Protein AF-A0ABD5KTY5-F1 (afdb_monomer_lite)

Structure (mmCIF, N/CA/C/O backbone):
data_AF-A0ABD5KTY5-F1
#
_entry.id   AF-A0ABD5KTY5-F1
#
loop_
_atom_site.group_PDB
_atom_site.id
_atom_site.type_symbol
_atom_site.label_atom_id
_atom_site.label_alt_id
_atom_site.label_comp_id
_atom_site.label_asym_id
_atom_site.label_entity_id
_atom_site.label_seq_id
_atom_site.pdbx_PDB_ins_code
_atom_site.Cartn_x
_atom_site.Cartn_y
_atom_site.Cartn_z
_atom_site.occupancy
_atom_site.B_iso_or_equiv
_atom_site.auth_seq_id
_atom_site.auth_comp_id
_atom_site.auth_asym_id
_atom_site.auth_atom_id
_atom_site.pdbx_PDB_model_num
ATOM 1 N N . MET A 1 1 ? 27.397 -7.723 72.846 1.00 45.59 1 MET A N 1
ATOM 2 C CA . MET A 1 1 ? 26.493 -7.439 71.708 1.00 45.59 1 MET A CA 1
ATOM 3 C C . MET A 1 1 ? 27.066 -8.101 70.464 1.00 45.59 1 MET A C 1
ATOM 5 O O . MET A 1 1 ? 28.260 -7.981 70.230 1.00 45.59 1 MET A O 1
ATOM 9 N N . SER A 1 2 ? 26.266 -8.888 69.742 1.00 45.22 2 SER A N 1
ATOM 10 C CA . SER A 1 2 ? 26.742 -9.710 68.620 1.00 45.22 2 SER A CA 1
ATOM 11 C C . SER A 1 2 ? 26.852 -8.874 67.342 1.00 45.22 2 SER A C 1
ATOM 13 O O . SER A 1 2 ? 25.844 -8.442 66.796 1.00 45.22 2 SER A O 1
ATOM 15 N N . MET A 1 3 ? 28.077 -8.684 66.845 1.00 53.75 3 MET A N 1
ATOM 16 C CA . MET A 1 3 ? 28.415 -7.989 65.587 1.00 53.75 3 MET A CA 1
ATOM 17 C C . MET A 1 3 ? 28.086 -8.808 64.319 1.00 53.75 3 MET A C 1
ATOM 19 O O . MET A 1 3 ? 28.574 -8.505 63.236 1.00 53.75 3 MET A O 1
ATOM 23 N N . LYS A 1 4 ? 27.268 -9.866 64.419 1.00 57.12 4 LYS A N 1
ATOM 24 C CA . LYS A 1 4 ? 26.960 -10.763 63.287 1.00 57.12 4 LYS A CA 1
ATOM 25 C C . LYS A 1 4 ? 25.890 -10.229 62.320 1.00 57.12 4 LYS A C 1
ATOM 27 O O . LYS A 1 4 ? 25.587 -10.903 61.344 1.00 57.12 4 LYS A O 1
ATOM 32 N N . GLY A 1 5 ? 25.332 -9.041 62.568 1.00 56.31 5 GLY A N 1
ATOM 33 C CA . GLY A 1 5 ? 24.273 -8.446 61.739 1.00 56.31 5 GLY A CA 1
ATOM 34 C C . GLY A 1 5 ? 24.726 -7.404 60.709 1.00 56.31 5 GLY A C 1
ATOM 35 O O . GLY A 1 5 ? 23.919 -7.015 59.875 1.00 56.31 5 GLY A O 1
ATOM 36 N N . PHE A 1 6 ? 25.980 -6.938 60.745 1.00 55.19 6 PHE A N 1
ATOM 37 C CA . PHE A 1 6 ? 26.383 -5.750 59.971 1.00 55.19 6 PHE A CA 1
ATOM 38 C C . PHE A 1 6 ? 26.874 -6.023 58.547 1.00 55.19 6 PHE A C 1
ATOM 40 O O . PHE A 1 6 ? 26.927 -5.102 57.740 1.00 55.19 6 PHE A O 1
ATOM 47 N N . PHE A 1 7 ? 27.193 -7.270 58.204 1.00 57.78 7 PHE A N 1
ATOM 48 C CA . PHE A 1 7 ? 27.667 -7.613 56.865 1.00 57.78 7 PHE A CA 1
ATOM 49 C C . PHE A 1 7 ? 26.984 -8.887 56.385 1.00 57.78 7 PHE A C 1
ATOM 51 O O . PHE A 1 7 ? 27.480 -9.991 56.598 1.00 57.78 7 PHE A O 1
ATOM 58 N N . ASN A 1 8 ? 25.832 -8.727 55.730 1.00 61.41 8 ASN A N 1
ATOM 59 C CA . ASN A 1 8 ? 25.189 -9.796 54.973 1.00 61.41 8 ASN A CA 1
ATOM 60 C C . ASN A 1 8 ? 25.437 -9.577 53.466 1.00 61.41 8 ASN A C 1
ATOM 62 O O . ASN A 1 8 ? 24.556 -9.081 52.760 1.00 61.41 8 ASN A O 1
ATOM 66 N N . PRO A 1 9 ? 26.628 -9.932 52.942 1.00 60.47 9 PRO A N 1
ATOM 67 C CA . PRO A 1 9 ? 27.032 -9.629 51.564 1.00 60.47 9 PRO A CA 1
ATOM 68 C C . PRO A 1 9 ? 26.117 -10.259 50.506 1.00 60.47 9 PRO A C 1
ATOM 70 O O . PRO A 1 9 ? 26.115 -9.820 49.357 1.00 60.47 9 PRO A O 1
ATOM 73 N N . LYS A 1 10 ? 25.320 -11.270 50.884 1.00 61.59 10 LYS A N 1
ATOM 74 C CA . LYS A 1 10 ? 24.341 -11.927 50.011 1.00 61.59 10 LYS A CA 1
ATOM 75 C C . LYS A 1 10 ? 23.118 -11.050 49.728 1.00 61.59 10 LYS A C 1
ATOM 77 O O . LYS A 1 10 ? 22.659 -11.037 48.594 1.00 61.59 10 LYS A O 1
ATOM 82 N N . GLN A 1 11 ? 22.629 -10.291 50.712 1.00 63.06 11 GLN A N 1
ATOM 83 C CA . GLN A 1 11 ? 21.506 -9.364 50.507 1.00 63.06 11 GLN A CA 1
ATOM 84 C C . GLN A 1 11 ? 21.932 -8.145 49.685 1.00 63.06 11 GLN A C 1
ATOM 86 O O . GLN A 1 11 ? 21.219 -7.749 48.769 1.00 63.06 11 GLN A O 1
ATOM 91 N N . THR A 1 12 ? 23.126 -7.604 49.941 1.00 65.44 12 THR A N 1
ATOM 92 C CA . THR A 1 12 ? 23.673 -6.486 49.159 1.00 65.44 12 THR A CA 1
ATOM 93 C C . THR A 1 12 ? 23.935 -6.891 47.706 1.00 65.44 12 THR A C 1
ATOM 95 O O . THR A 1 12 ? 23.590 -6.146 46.799 1.00 65.44 12 THR A O 1
ATOM 98 N N . ASN A 1 13 ? 24.464 -8.099 47.459 1.00 69.62 13 ASN A N 1
ATOM 99 C CA . ASN A 1 13 ? 24.640 -8.611 46.094 1.00 69.62 13 ASN A CA 1
ATOM 100 C C . ASN A 1 13 ? 23.312 -8.852 45.370 1.00 69.62 13 ASN A C 1
ATOM 102 O O . ASN A 1 13 ? 23.215 -8.558 44.184 1.00 69.62 13 ASN A O 1
ATOM 106 N N . GLN A 1 14 ? 22.291 -9.369 46.057 1.00 73.38 14 GLN A N 1
ATOM 107 C CA . GLN A 1 14 ? 20.965 -9.544 45.457 1.00 73.38 14 GLN A CA 1
ATOM 108 C C . GLN A 1 14 ? 20.333 -8.198 45.097 1.00 73.38 14 GLN A C 1
ATOM 110 O O . GLN A 1 14 ? 19.810 -8.057 43.998 1.00 73.38 14 GLN A O 1
ATOM 115 N N . HIS A 1 15 ? 20.440 -7.197 45.974 1.00 76.88 15 HIS A N 1
ATOM 116 C CA . HIS A 1 15 ? 19.935 -5.854 45.699 1.00 76.88 15 HIS A CA 1
ATOM 117 C C . HIS A 1 15 ? 20.629 -5.216 44.488 1.00 76.88 15 HIS A C 1
ATOM 119 O O . HIS A 1 15 ? 19.947 -4.748 43.581 1.00 76.88 15 HIS A O 1
ATOM 125 N N . LEU A 1 16 ? 21.962 -5.305 44.418 1.00 79.25 16 LEU A N 1
ATOM 126 C CA . LEU A 1 16 ? 22.744 -4.821 43.277 1.00 79.25 16 LEU A CA 1
ATOM 127 C C . LEU A 1 16 ? 22.382 -5.540 41.971 1.00 79.25 16 LEU A C 1
ATOM 129 O O . LEU A 1 16 ? 22.362 -4.917 40.916 1.00 79.25 16 LEU A O 1
ATOM 133 N N . GLN A 1 17 ? 22.085 -6.843 42.013 1.00 78.12 17 GLN A N 1
ATOM 134 C CA . GLN A 1 17 ? 21.665 -7.584 40.820 1.00 78.12 17 GLN A CA 1
ATOM 135 C C . GLN A 1 17 ? 20.272 -7.178 40.334 1.00 78.12 17 GLN A C 1
ATOM 137 O O . GLN A 1 17 ? 20.069 -7.069 39.125 1.00 78.12 17 GLN A O 1
ATOM 142 N N . THR A 1 18 ? 19.333 -6.927 41.248 1.00 84.62 18 THR A N 1
ATOM 143 C CA . THR A 1 18 ? 18.006 -6.401 40.900 1.00 84.62 18 THR A CA 1
ATOM 144 C C . THR A 1 18 ? 18.118 -5.000 40.305 1.00 84.62 18 THR A C 1
ATOM 146 O O . THR A 1 18 ? 17.570 -4.744 39.239 1.00 84.62 18 THR A O 1
ATOM 149 N N . GLU A 1 19 ? 18.914 -4.125 40.920 1.00 85.31 19 GLU A N 1
ATOM 150 C CA . GLU A 1 19 ? 19.138 -2.759 40.438 1.00 85.31 19 GLU A CA 1
ATOM 151 C C . GLU A 1 19 ? 19.817 -2.746 39.055 1.00 85.31 19 GLU A C 1
ATOM 153 O O . GLU A 1 19 ? 19.424 -2.006 38.155 1.00 85.31 19 GLU A O 1
ATOM 158 N N . LEU A 1 20 ? 20.779 -3.647 38.823 1.00 85.56 20 LEU A N 1
ATOM 159 C CA . LEU A 1 20 ? 21.412 -3.837 37.516 1.00 85.56 20 LEU A CA 1
ATOM 160 C C . LEU A 1 20 ? 20.415 -4.333 36.454 1.00 85.56 20 LEU A C 1
ATOM 162 O O . LEU A 1 20 ? 20.483 -3.924 35.290 1.00 85.56 20 LEU A O 1
ATOM 166 N N . ALA A 1 21 ? 19.495 -5.225 36.833 1.00 88.00 21 ALA A N 1
ATOM 167 C CA . ALA A 1 21 ? 18.440 -5.703 35.945 1.00 88.00 21 ALA A CA 1
ATOM 168 C C . ALA A 1 21 ? 17.459 -4.575 35.584 1.00 88.00 21 ALA A C 1
ATOM 170 O O . ALA A 1 21 ? 17.110 -4.430 34.407 1.00 88.00 21 ALA A O 1
ATOM 171 N N . ASP A 1 22 ? 17.104 -3.733 36.554 1.00 89.56 22 ASP A N 1
ATOM 172 C CA . ASP A 1 22 ? 16.253 -2.560 36.358 1.00 89.56 22 ASP A CA 1
ATOM 173 C C . ASP A 1 22 ? 16.928 -1.522 35.454 1.00 89.56 22 ASP A C 1
ATOM 175 O O . ASP A 1 22 ? 16.313 -1.055 34.491 1.00 89.56 22 ASP A O 1
ATOM 179 N N . PHE A 1 23 ? 18.218 -1.230 35.656 1.00 91.50 23 PHE A N 1
ATOM 180 C CA . PHE A 1 23 ? 18.978 -0.357 34.756 1.00 91.50 23 PHE A CA 1
ATOM 181 C C . PHE A 1 23 ? 19.054 -0.918 33.337 1.00 91.50 23 PHE A C 1
ATOM 183 O O . PHE A 1 23 ? 18.858 -0.191 32.362 1.00 91.50 23 PHE A O 1
ATOM 190 N N . LYS A 1 24 ? 19.265 -2.228 33.187 1.00 89.69 24 LYS A N 1
ATOM 191 C CA . LYS A 1 24 ? 19.268 -2.879 31.871 1.00 89.69 24 LYS A CA 1
ATOM 192 C C . LYS A 1 24 ? 17.903 -2.777 31.187 1.00 89.69 24 LYS A C 1
ATOM 194 O O . LYS A 1 24 ? 17.842 -2.608 29.967 1.00 89.69 24 LYS A O 1
ATOM 199 N N . HIS A 1 25 ? 16.813 -2.867 31.945 1.00 92.44 25 HIS A N 1
ATOM 200 C CA . HIS A 1 25 ? 15.461 -2.676 31.429 1.00 92.44 25 HIS A CA 1
ATOM 201 C C . HIS A 1 25 ? 15.210 -1.216 31.018 1.00 92.44 25 HIS A C 1
ATOM 203 O O . HIS A 1 25 ? 14.669 -0.961 29.941 1.00 92.44 25 HIS A O 1
ATOM 209 N N . GLN A 1 26 ? 15.664 -0.253 31.823 1.00 93.38 26 GLN A N 1
ATOM 210 C CA . GLN A 1 26 ? 15.579 1.172 31.495 1.00 93.38 26 GLN A CA 1
ATOM 211 C C . GLN A 1 26 ? 16.373 1.520 30.231 1.00 93.38 26 GLN A C 1
ATOM 213 O O . GLN A 1 26 ? 15.838 2.199 29.360 1.00 93.38 26 GLN A O 1
ATOM 218 N N . ILE A 1 27 ? 17.588 0.991 30.064 1.00 92.12 27 ILE A N 1
ATOM 219 C CA . ILE A 1 27 ? 18.400 1.189 28.851 1.00 92.12 27 ILE A CA 1
ATOM 220 C C . ILE A 1 27 ? 17.683 0.635 27.617 1.00 92.12 27 ILE A C 1
ATOM 222 O O . ILE A 1 27 ? 17.610 1.305 26.591 1.00 92.12 27 ILE A O 1
ATOM 226 N N . LYS A 1 28 ? 17.083 -0.559 27.708 1.00 92.56 28 LYS A N 1
ATOM 227 C CA . LYS A 1 28 ? 16.279 -1.108 26.603 1.00 92.56 28 LYS A CA 1
ATOM 228 C C . LYS A 1 28 ? 15.104 -0.196 26.252 1.00 92.56 28 LYS A C 1
ATOM 230 O O . LYS A 1 28 ? 14.867 0.045 25.073 1.00 92.56 28 LYS A O 1
ATOM 235 N N . ARG A 1 29 ? 14.403 0.336 27.257 1.00 93.88 29 ARG A N 1
ATOM 236 C CA . ARG A 1 29 ? 13.296 1.279 27.057 1.00 93.88 29 ARG A CA 1
ATOM 237 C C . ARG A 1 29 ? 13.771 2.572 26.389 1.00 93.88 29 ARG A C 1
ATOM 239 O O . ARG A 1 29 ? 13.131 3.029 25.446 1.00 93.88 29 ARG A O 1
ATOM 246 N N . ILE A 1 30 ? 14.898 3.128 26.828 1.00 94.38 30 ILE A N 1
ATOM 247 C CA . ILE A 1 30 ? 15.511 4.317 26.220 1.00 94.38 30 ILE A CA 1
ATOM 248 C C . ILE A 1 30 ? 15.859 4.041 24.755 1.00 94.38 30 ILE A C 1
ATOM 250 O O . ILE A 1 30 ? 15.434 4.798 23.891 1.00 94.38 30 ILE A O 1
ATOM 254 N N . ASN A 1 31 ? 16.496 2.909 24.456 1.00 92.44 31 ASN A N 1
ATOM 255 C CA . ASN A 1 31 ? 16.835 2.537 23.082 1.00 92.44 31 ASN A CA 1
ATOM 256 C C . ASN A 1 31 ? 15.584 2.366 22.208 1.00 92.44 31 ASN A C 1
ATOM 258 O O . ASN A 1 31 ? 15.569 2.786 21.054 1.00 92.44 31 ASN A O 1
ATOM 262 N N . THR A 1 32 ? 14.501 1.785 22.740 1.00 92.88 32 THR A N 1
ATOM 263 C CA . THR A 1 32 ? 13.238 1.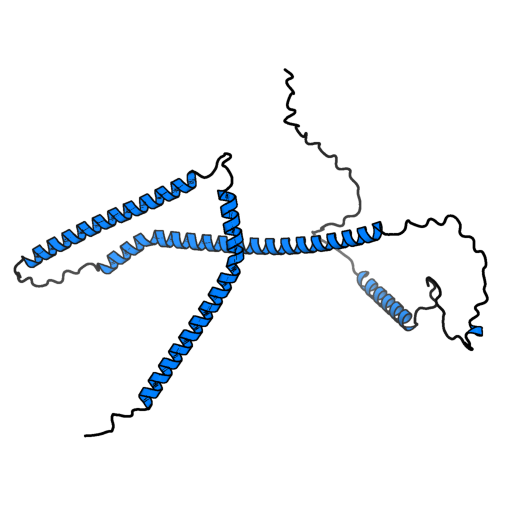708 21.988 1.00 92.88 32 THR A CA 1
ATOM 264 C C . THR A 1 32 ? 12.652 3.092 21.724 1.00 92.88 32 THR A C 1
ATOM 266 O O . THR A 1 32 ? 12.231 3.365 20.603 1.00 92.88 32 THR A O 1
ATOM 269 N N . LEU A 1 33 ? 12.670 3.990 22.714 1.00 94.19 33 LEU A N 1
ATOM 270 C CA . LEU A 1 33 ? 12.198 5.365 22.548 1.00 94.19 33 LEU A CA 1
ATOM 271 C C . LEU A 1 33 ? 13.044 6.132 21.529 1.00 94.19 33 LEU A C 1
ATOM 273 O O . LEU A 1 33 ? 12.485 6.849 20.708 1.00 94.19 33 LEU A O 1
ATOM 277 N N . GLU A 1 34 ? 14.358 5.932 21.522 1.00 92.94 34 GLU A N 1
ATOM 278 C CA . GLU A 1 34 ? 15.267 6.518 20.538 1.00 92.94 34 GLU A CA 1
ATOM 279 C C . GLU A 1 34 ? 14.948 6.033 19.117 1.00 92.94 34 GLU A C 1
ATOM 281 O O . GLU A 1 34 ? 14.859 6.837 18.190 1.00 92.94 34 GLU A O 1
ATOM 286 N N . VAL A 1 35 ? 14.677 4.735 18.936 1.00 95.25 35 VAL A N 1
ATOM 287 C CA . VAL A 1 35 ? 14.232 4.186 17.644 1.00 95.25 35 VAL A CA 1
ATOM 288 C C . VAL A 1 35 ? 12.898 4.801 17.211 1.00 95.25 35 VAL A C 1
ATOM 290 O O . VAL A 1 35 ? 12.753 5.191 16.050 1.00 95.25 35 VAL A O 1
ATOM 293 N N . HIS A 1 36 ? 11.932 4.927 18.126 1.00 91.25 36 HIS A N 1
ATOM 294 C CA . HIS A 1 36 ? 10.651 5.576 17.838 1.00 91.25 36 HIS A CA 1
ATOM 295 C C . HIS A 1 36 ? 10.824 7.058 17.483 1.00 91.25 36 HIS A C 1
ATOM 297 O O . HIS A 1 36 ? 10.210 7.519 16.523 1.00 91.25 36 HIS A O 1
ATOM 303 N N . MET A 1 37 ? 11.693 7.782 18.189 1.00 91.94 37 MET A N 1
ATOM 304 C CA . MET A 1 37 ? 11.987 9.190 17.929 1.00 91.94 37 MET A CA 1
ATOM 305 C C . MET A 1 37 ? 12.679 9.372 16.577 1.00 91.94 37 MET A C 1
ATOM 307 O O . MET A 1 37 ? 12.264 10.209 15.785 1.00 91.94 37 MET A O 1
ATOM 311 N N . ASN A 1 38 ? 13.651 8.524 16.242 1.00 90.38 38 ASN A N 1
ATOM 312 C CA . ASN A 1 38 ? 14.298 8.530 14.931 1.00 90.38 38 ASN A CA 1
ATOM 313 C C . ASN A 1 38 ? 13.320 8.182 13.800 1.00 90.38 38 ASN A C 1
ATOM 315 O O . ASN A 1 38 ? 13.406 8.743 12.708 1.00 90.38 38 ASN A O 1
ATOM 319 N N . ARG A 1 39 ? 12.363 7.276 14.042 1.00 87.56 39 ARG A N 1
ATOM 320 C CA . ARG A 1 39 ? 11.280 6.993 13.090 1.00 87.56 39 ARG A CA 1
ATOM 321 C C . ARG A 1 39 ? 10.346 8.194 12.939 1.00 87.56 39 ARG A C 1
ATOM 323 O O . ARG A 1 39 ? 9.956 8.490 11.819 1.00 87.56 39 ARG A O 1
ATOM 330 N N . PHE A 1 40 ? 10.036 8.896 14.025 1.00 88.06 40 PHE A N 1
ATOM 331 C CA . PHE A 1 40 ? 9.213 10.105 14.009 1.00 88.06 40 PHE A CA 1
ATOM 332 C C . PHE A 1 40 ? 9.898 11.266 13.272 1.00 88.06 40 PHE A C 1
ATOM 334 O O . PHE A 1 40 ? 9.284 11.891 12.415 1.00 88.06 40 PHE A O 1
ATOM 341 N N . LEU A 1 41 ? 11.194 11.486 13.501 1.00 83.88 41 LEU A N 1
ATOM 342 C CA . LEU A 1 41 ? 11.989 12.485 12.777 1.00 83.88 41 LEU A CA 1
ATOM 343 C C . LEU A 1 41 ? 12.063 12.190 11.271 1.00 83.88 41 LEU A C 1
ATOM 345 O O . LEU A 1 41 ? 12.050 13.104 10.458 1.00 83.88 41 LEU A O 1
ATOM 349 N N . LYS A 1 42 ? 12.061 10.915 10.861 1.00 85.25 42 LYS A N 1
ATOM 350 C CA . LYS A 1 42 ? 11.953 10.542 9.437 1.00 85.25 42 LYS A CA 1
ATOM 351 C C . LYS A 1 42 ? 10.575 10.830 8.829 1.00 85.25 42 LYS A C 1
ATOM 353 O O . LYS A 1 42 ? 10.480 10.951 7.611 1.00 85.25 42 LYS A O 1
ATOM 358 N N . LEU A 1 43 ? 9.527 10.929 9.649 1.00 83.06 43 LEU A N 1
ATOM 359 C CA . LEU A 1 43 ? 8.178 11.310 9.217 1.00 83.06 43 LEU A CA 1
ATOM 360 C C . LEU A 1 43 ? 7.994 12.836 9.165 1.00 83.06 43 LEU A C 1
ATOM 362 O O . LEU A 1 43 ? 7.107 13.312 8.460 1.00 83.06 43 LEU A O 1
ATOM 366 N N . GLU A 1 44 ? 8.844 13.614 9.841 1.00 77.38 44 GLU A N 1
ATOM 367 C CA . GLU A 1 44 ? 8.777 15.082 9.872 1.00 77.38 44 GLU A CA 1
ATOM 368 C C . GLU A 1 44 ? 8.777 15.730 8.468 1.00 77.38 44 GLU A C 1
ATOM 370 O O . GLU A 1 44 ? 7.913 16.575 8.220 1.00 77.38 44 GLU A O 1
ATOM 375 N N . PRO A 1 45 ? 9.609 15.312 7.488 1.00 78.69 45 PRO A N 1
ATOM 376 C CA . PRO A 1 45 ? 9.559 15.865 6.130 1.00 78.69 45 PRO A CA 1
ATOM 377 C C . PRO A 1 45 ? 8.237 15.576 5.404 1.00 78.69 45 PRO A C 1
ATOM 379 O O . PRO A 1 45 ? 7.764 16.399 4.619 1.00 78.69 45 PRO A O 1
ATOM 382 N N . GLN A 1 46 ? 7.620 14.420 5.679 1.00 76.12 46 GLN A N 1
ATOM 383 C CA . GLN A 1 46 ? 6.329 14.022 5.104 1.00 76.12 46 GLN A CA 1
ATOM 384 C C . GLN A 1 46 ? 5.164 14.781 5.753 1.00 76.12 46 GLN A C 1
ATOM 386 O O . GLN A 1 46 ? 4.182 15.111 5.094 1.00 76.12 46 GLN A O 1
ATOM 391 N N . MET A 1 47 ? 5.281 15.112 7.040 1.00 74.81 47 MET A N 1
ATOM 392 C CA . MET A 1 47 ? 4.327 15.988 7.718 1.00 74.81 47 MET A CA 1
ATOM 393 C C . MET A 1 47 ? 4.491 17.447 7.285 1.00 74.81 47 MET A C 1
ATOM 395 O O . MET A 1 47 ? 3.496 18.150 7.138 1.00 74.81 47 MET A O 1
ATOM 399 N N . GLY A 1 48 ? 5.718 17.902 7.020 1.00 73.88 48 GLY A N 1
ATOM 400 C CA . GLY A 1 48 ? 5.999 19.247 6.518 1.00 73.88 48 GLY A CA 1
ATOM 401 C C . GLY A 1 48 ? 5.331 19.524 5.169 1.00 73.88 48 GLY A C 1
ATOM 402 O O . GLY A 1 48 ? 4.699 20.568 5.000 1.00 73.88 48 GLY A O 1
ATOM 403 N N . SER A 1 49 ? 5.382 18.572 4.231 1.00 72.75 49 SER A N 1
ATOM 404 C CA . SER A 1 49 ? 4.671 18.692 2.950 1.00 72.75 49 SER A CA 1
ATOM 405 C C . SER A 1 49 ? 3.149 18.696 3.128 1.00 72.75 49 SER A C 1
ATOM 407 O O . SER A 1 49 ? 2.465 19.468 2.456 1.00 72.75 49 SER A O 1
ATOM 409 N N . LEU A 1 50 ? 2.618 17.929 4.085 1.00 72.38 50 LEU A N 1
ATOM 410 C CA . LEU A 1 50 ? 1.191 17.914 4.415 1.00 72.38 50 LEU A CA 1
ATOM 411 C C . LEU A 1 50 ? 0.725 19.218 5.085 1.00 72.38 50 LEU A C 1
ATOM 413 O O . LEU A 1 50 ? -0.352 19.719 4.773 1.00 72.38 50 LEU A O 1
ATOM 417 N N . ILE A 1 51 ? 1.546 19.815 5.953 1.00 75.12 51 ILE A N 1
ATOM 418 C CA . ILE A 1 51 ? 1.285 21.125 6.569 1.00 75.12 51 ILE A CA 1
ATOM 419 C C . ILE A 1 51 ? 1.320 22.229 5.507 1.00 75.12 51 ILE A C 1
ATOM 421 O O . ILE A 1 51 ? 0.459 23.108 5.506 1.00 75.12 51 ILE A O 1
ATOM 425 N N . MET A 1 52 ? 2.265 22.172 4.565 1.00 74.00 52 MET A N 1
ATOM 426 C CA . MET A 1 52 ? 2.328 23.111 3.441 1.00 74.00 52 MET A CA 1
ATOM 427 C C . MET A 1 52 ? 1.141 22.935 2.487 1.00 74.00 52 MET A C 1
ATOM 429 O O . MET A 1 52 ? 0.587 23.927 2.017 1.00 74.00 52 MET A O 1
ATOM 433 N N . PHE A 1 53 ? 0.692 21.700 2.255 1.00 73.81 53 PHE A N 1
ATOM 434 C CA . PHE A 1 53 ? -0.510 21.405 1.476 1.00 73.81 53 PHE A CA 1
ATOM 435 C C . PHE A 1 53 ? -1.781 21.910 2.174 1.00 73.81 53 PHE A C 1
ATOM 437 O O . PHE A 1 53 ? -2.596 22.581 1.546 1.00 73.81 53 PHE A O 1
ATOM 444 N N . LYS A 1 54 ? -1.904 21.707 3.493 1.00 77.50 54 LYS A N 1
ATOM 445 C CA . LYS A 1 54 ? -2.978 22.276 4.323 1.00 77.50 54 LYS A CA 1
ATOM 446 C C . LYS A 1 54 ? -2.985 23.802 4.261 1.00 77.50 54 LYS A C 1
ATOM 448 O O . LYS A 1 54 ? -4.032 24.396 4.049 1.00 77.50 54 LYS A O 1
ATOM 453 N N . LYS A 1 55 ? -1.818 24.438 4.378 1.00 77.31 55 LYS A N 1
ATOM 454 C CA . LYS A 1 55 ? -1.685 25.897 4.284 1.00 77.31 55 LYS A CA 1
ATOM 455 C C . LYS A 1 55 ? -2.043 26.415 2.888 1.00 77.31 55 LYS A C 1
ATOM 457 O O . LYS A 1 55 ? -2.615 27.491 2.773 1.00 77.31 55 LYS A O 1
ATOM 462 N N . LYS A 1 56 ? -1.746 25.649 1.833 1.00 73.25 56 LYS A N 1
ATOM 463 C CA . LYS A 1 56 ? -2.114 25.971 0.446 1.00 73.25 56 LYS A CA 1
ATOM 464 C C . LYS A 1 56 ? -3.616 25.797 0.182 1.00 73.25 56 LYS A C 1
ATOM 466 O O . LYS A 1 56 ? -4.173 26.578 -0.578 1.00 73.25 56 LYS A O 1
ATOM 471 N N . LEU A 1 57 ? -4.262 24.835 0.843 1.00 65.94 57 LEU A N 1
ATOM 472 C CA . LEU A 1 57 ? -5.720 24.669 0.851 1.00 65.94 57 LEU A CA 1
ATOM 473 C C . LEU A 1 57 ? -6.427 25.767 1.660 1.00 65.94 57 LEU A C 1
ATOM 475 O O . LEU A 1 57 ? -7.465 26.256 1.238 1.00 65.94 57 LEU A O 1
ATOM 479 N N . GLU A 1 58 ? -5.858 26.191 2.792 1.00 67.50 58 GLU A N 1
ATOM 480 C CA . GLU A 1 58 ? -6.401 27.284 3.615 1.00 67.50 58 GLU A CA 1
ATOM 481 C C . GLU A 1 58 ? -6.178 28.675 2.992 1.00 67.50 58 GLU A C 1
ATOM 483 O O . GLU A 1 58 ? -6.931 29.599 3.285 1.00 67.50 58 GLU A O 1
ATOM 488 N N . ALA A 1 59 ? -5.168 28.838 2.129 1.00 70.38 59 ALA A N 1
ATOM 489 C CA . ALA A 1 59 ? -4.855 30.100 1.452 1.00 70.38 59 ALA A CA 1
ATOM 490 C C . ALA A 1 59 ? -5.557 30.286 0.093 1.00 70.38 59 ALA A C 1
ATOM 492 O O . ALA A 1 59 ? -5.347 31.320 -0.545 1.00 70.38 59 ALA A O 1
ATOM 493 N N . GLN A 1 60 ? -6.366 29.327 -0.375 1.00 52.16 60 GLN A N 1
ATOM 494 C CA . GLN A 1 60 ? -7.180 29.554 -1.569 1.00 52.16 60 GLN A CA 1
ATOM 495 C C . GLN A 1 60 ? -8.405 30.424 -1.235 1.00 52.16 60 GLN A C 1
ATOM 497 O O . GLN A 1 60 ? -9.174 30.076 -0.336 1.00 52.16 60 GLN A O 1
ATOM 502 N N . PRO A 1 61 ? -8.612 31.550 -1.947 1.00 48.50 61 PRO A N 1
ATOM 503 C CA . PRO A 1 61 ? -9.825 32.336 -1.817 1.00 48.50 61 PRO A CA 1
ATOM 504 C C . PRO A 1 61 ? -11.012 31.536 -2.360 1.00 48.50 61 PRO A C 1
ATOM 506 O O . PRO A 1 61 ? -10.958 30.949 -3.438 1.00 48.50 61 PRO A O 1
ATOM 509 N N . VAL A 1 62 ? -12.071 31.523 -1.558 1.00 52.97 62 VAL A N 1
ATOM 510 C CA . VAL A 1 62 ? -13.339 30.834 -1.783 1.00 52.97 62 VAL A CA 1
ATOM 511 C C . VAL A 1 62 ? -13.934 31.244 -3.133 1.00 52.97 62 VAL A C 1
ATOM 513 O O . VAL A 1 62 ? -14.463 32.343 -3.275 1.00 52.97 62 VAL A O 1
ATOM 516 N N . LEU A 1 63 ? -13.889 30.334 -4.101 1.00 42.44 63 LEU A N 1
ATOM 517 C CA . LEU A 1 63 ? -14.861 30.265 -5.182 1.00 42.44 63 LEU A CA 1
ATOM 518 C C . LEU A 1 63 ? -15.685 28.992 -4.942 1.00 42.44 63 LEU A C 1
ATOM 520 O O . LEU A 1 63 ? -15.148 27.889 -4.903 1.00 42.44 63 LEU A O 1
ATOM 524 N N . SER A 1 64 ? -16.971 29.219 -4.662 1.00 44.12 64 SER A N 1
ATOM 525 C CA . SER A 1 64 ? -18.142 28.321 -4.741 1.00 44.12 64 SER A CA 1
ATOM 526 C C . SER A 1 64 ? -17.922 27.037 -5.566 1.00 44.12 64 SER A C 1
ATOM 528 O O . SER A 1 64 ? -17.357 27.116 -6.647 1.00 44.12 64 SER A O 1
ATOM 530 N N . ASN A 1 65 ? -18.400 25.841 -5.210 1.00 40.00 65 ASN A N 1
ATOM 531 C CA . ASN A 1 65 ? -19.742 25.499 -4.736 1.00 40.00 65 ASN A CA 1
ATOM 532 C C . ASN A 1 65 ? -19.795 24.030 -4.247 1.00 40.00 65 ASN A C 1
ATOM 534 O O . ASN A 1 65 ? -19.042 23.185 -4.719 1.00 40.00 65 ASN A O 1
ATOM 538 N N . ASP A 1 66 ? -20.744 23.762 -3.347 1.00 44.91 66 ASP A N 1
ATOM 539 C CA . ASP A 1 66 ? -21.424 22.482 -3.085 1.00 44.91 66 ASP A CA 1
ATOM 540 C C . ASP A 1 66 ? -20.610 21.195 -2.847 1.00 44.91 66 ASP A C 1
ATOM 542 O O . ASP A 1 66 ? -20.451 20.331 -3.703 1.00 44.91 66 ASP A O 1
ATOM 546 N N . SER A 1 67 ? -20.204 20.994 -1.592 1.00 46.41 67 SER A N 1
ATOM 547 C CA . SER A 1 67 ? -20.454 19.751 -0.834 1.00 46.41 67 SER A CA 1
ATOM 548 C C . SER A 1 67 ? -19.791 19.851 0.546 1.00 46.41 67 SER A C 1
ATOM 550 O O . SER A 1 67 ? -18.644 20.268 0.650 1.00 46.41 67 SER A O 1
ATOM 552 N N . SER A 1 68 ? -20.506 19.448 1.609 1.00 49.66 68 SER A N 1
ATOM 553 C CA . SER A 1 68 ? -20.039 19.232 3.007 1.00 49.66 68 SER A CA 1
ATOM 554 C C . SER A 1 68 ? -20.545 20.153 4.140 1.00 49.66 68 SER A C 1
ATOM 556 O O . SER A 1 68 ? -19.928 20.217 5.204 1.00 49.66 68 SER A O 1
ATOM 558 N N . SER A 1 69 ? -21.737 20.753 4.035 1.00 50.34 69 SER A N 1
ATOM 559 C CA . SER A 1 69 ? -22.477 21.161 5.254 1.00 50.34 69 SER A CA 1
ATOM 560 C C . SER A 1 69 ? -22.952 19.937 6.061 1.00 50.34 69 SER A C 1
ATOM 562 O O . SER A 1 69 ? -22.818 19.888 7.282 1.00 50.34 69 SER A O 1
ATOM 564 N N . SER A 1 70 ? -23.373 18.875 5.367 1.00 55.81 70 SER A N 1
ATOM 565 C CA . SER A 1 70 ? -24.010 17.695 5.972 1.00 55.81 70 SER A CA 1
ATOM 566 C C . SER A 1 70 ? -23.119 16.903 6.954 1.00 55.81 70 SER A C 1
ATOM 568 O O . SER A 1 70 ? -23.612 16.376 7.950 1.00 55.81 70 SER A O 1
ATOM 570 N N . GLN A 1 71 ? -21.794 16.863 6.754 1.00 54.03 71 GLN A N 1
ATOM 571 C CA . GLN A 1 71 ? -20.882 16.136 7.657 1.00 54.03 71 GLN A CA 1
ATOM 572 C C . GLN A 1 71 ? -20.571 16.884 8.963 1.00 54.03 71 GLN A C 1
ATOM 574 O O . GLN A 1 71 ? -20.369 16.245 9.998 1.00 54.03 71 GLN A O 1
ATOM 579 N N . ARG A 1 72 ? -20.554 18.225 8.954 1.00 54.12 72 ARG A N 1
ATOM 580 C CA . ARG A 1 72 ? -20.316 19.012 10.179 1.00 54.12 72 ARG A CA 1
ATOM 581 C C . ARG A 1 72 ? -21.537 19.024 11.094 1.00 54.12 72 ARG A C 1
ATOM 583 O O . ARG A 1 72 ? -21.375 19.015 12.314 1.00 54.12 72 ARG A O 1
ATOM 590 N N . ASP A 1 73 ? -22.735 18.995 10.522 1.00 58.72 73 ASP A N 1
ATOM 591 C CA . ASP A 1 73 ? -23.981 18.997 11.292 1.00 58.72 73 ASP A CA 1
ATOM 592 C C . ASP A 1 73 ? -24.269 17.626 11.930 1.00 58.72 73 ASP A C 1
ATOM 594 O O . ASP A 1 73 ? -24.719 17.560 13.076 1.00 58.72 73 ASP A O 1
ATOM 598 N N . ALA A 1 74 ? -23.903 16.524 11.262 1.00 56.12 74 ALA A N 1
ATOM 599 C CA . ALA A 1 74 ? -24.004 15.174 11.825 1.00 56.12 74 ALA A CA 1
ATOM 600 C C . ALA A 1 74 ? -23.098 14.970 13.059 1.00 56.12 74 ALA A C 1
ATOM 602 O O . ALA A 1 74 ? -23.527 14.389 14.061 1.00 56.12 74 ALA A O 1
ATOM 603 N N . HIS A 1 75 ? -21.868 15.498 13.028 1.00 56.72 75 HIS A N 1
ATOM 604 C CA . HIS A 1 75 ? -20.944 15.419 14.166 1.00 56.72 75 HIS A CA 1
ATOM 605 C C . HIS A 1 75 ? -21.425 16.241 15.370 1.00 56.72 75 HIS A C 1
ATOM 607 O O . HIS A 1 75 ? -21.429 15.737 16.493 1.00 56.72 75 HIS A O 1
ATOM 613 N N . LYS A 1 76 ? -21.907 17.471 15.143 1.00 68.12 76 LYS A N 1
ATOM 614 C CA . LYS A 1 76 ? -22.433 18.330 16.218 1.00 68.12 76 LYS A CA 1
ATOM 615 C C . LYS A 1 76 ? -23.666 17.732 16.896 1.00 68.12 76 LYS A C 1
ATOM 617 O O . LYS A 1 76 ? -23.775 17.795 18.118 1.00 68.12 76 LYS A O 1
ATOM 622 N N . ASN A 1 77 ? -24.570 17.123 16.130 1.00 69.50 77 ASN A N 1
ATOM 623 C CA . ASN A 1 77 ? -25.768 16.492 16.687 1.00 69.50 77 ASN A CA 1
ATOM 624 C C . ASN A 1 77 ? -25.439 15.240 17.517 1.00 69.50 77 ASN A C 1
ATOM 626 O O . ASN A 1 77 ? -26.054 15.016 18.559 1.00 69.50 77 ASN A O 1
ATOM 630 N N . THR A 1 78 ? -24.437 14.459 17.103 1.00 69.44 78 THR A N 1
ATOM 631 C CA . THR A 1 78 ? -24.023 13.242 17.823 1.00 69.44 78 THR A CA 1
ATOM 632 C C . THR A 1 78 ? -23.349 13.576 19.159 1.00 69.44 78 THR A C 1
ATOM 634 O O . THR A 1 78 ? -23.692 12.989 20.186 1.00 69.44 78 THR A O 1
ATOM 637 N N . GLU A 1 79 ? -22.459 14.574 19.188 1.00 68.44 79 GLU A N 1
ATOM 638 C CA . GLU A 1 79 ? -21.833 15.052 20.433 1.00 68.44 79 GLU A CA 1
ATOM 639 C C . GLU A 1 79 ? -22.856 15.660 21.406 1.00 68.44 79 GLU A C 1
ATOM 641 O O . GLU A 1 79 ? -22.793 15.443 22.621 1.00 68.44 79 GLU A O 1
ATOM 646 N N . GLN A 1 80 ? -23.852 16.384 20.887 1.00 77.19 80 GLN A N 1
ATOM 647 C CA . GLN A 1 80 ? -24.939 16.922 21.707 1.00 77.19 80 GLN A CA 1
ATOM 648 C C . GLN A 1 80 ? -25.853 15.832 22.280 1.00 77.19 80 GLN A C 1
ATOM 650 O O . GLN A 1 80 ? -26.359 15.997 23.387 1.00 77.19 80 GLN A O 1
ATOM 655 N N . SER A 1 81 ? -26.064 14.722 21.566 1.00 75.62 81 SER A N 1
ATOM 656 C CA . SER A 1 81 ? -26.825 13.584 22.097 1.00 75.62 81 SER A CA 1
ATOM 657 C C . SER A 1 81 ? -26.074 12.912 23.245 1.00 75.62 81 SER A C 1
ATOM 659 O O . SER A 1 81 ? -26.627 12.740 24.326 1.00 75.62 81 SER A O 1
ATOM 661 N N . TYR A 1 82 ? -24.782 12.627 23.054 1.00 77.69 82 TYR A N 1
ATOM 662 C CA . TYR A 1 82 ? -23.960 11.964 24.069 1.00 77.69 82 TYR A CA 1
ATOM 663 C C . TYR A 1 82 ? -23.849 12.783 25.366 1.00 77.69 82 TYR A C 1
ATOM 665 O O . TYR A 1 82 ? -23.928 12.248 26.470 1.00 77.69 82 TYR A O 1
ATOM 673 N N . THR A 1 83 ? -23.702 14.105 25.249 1.00 77.88 83 THR A N 1
ATOM 674 C CA . THR A 1 83 ? -23.618 14.996 26.418 1.00 77.88 83 THR A CA 1
ATOM 675 C C . THR A 1 83 ? -24.934 15.094 27.192 1.00 77.88 83 THR A C 1
ATOM 677 O O . THR A 1 83 ? -24.902 15.166 28.422 1.00 77.88 83 THR A O 1
ATOM 680 N N . LYS A 1 84 ? -26.085 15.049 26.506 1.00 84.50 84 LYS A N 1
ATOM 681 C CA . LY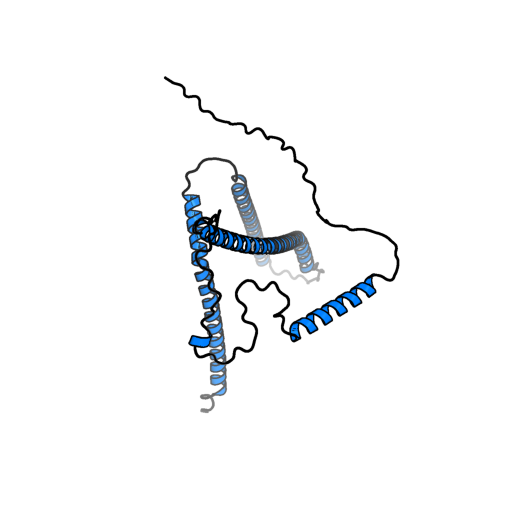S A 1 84 ? -27.408 14.997 27.148 1.00 84.50 84 LYS A CA 1
ATOM 682 C C . LYS A 1 84 ? -27.620 13.680 27.893 1.00 84.50 84 LYS A C 1
ATOM 684 O O . LYS A 1 84 ? -27.965 13.721 29.071 1.00 84.50 84 LYS A O 1
ATOM 689 N N . ASP A 1 85 ? -27.309 12.546 27.269 1.00 84.00 85 ASP A N 1
ATOM 690 C CA . ASP A 1 85 ? -27.434 11.223 27.899 1.00 84.00 85 ASP A CA 1
ATOM 691 C C . ASP A 1 85 ? -26.514 11.095 29.129 1.00 84.00 85 ASP A C 1
ATOM 693 O O . ASP A 1 85 ? -26.904 10.598 30.191 1.00 84.00 85 ASP A O 1
ATOM 697 N N . MET A 1 86 ? -25.291 11.630 29.041 1.00 87.12 86 MET A N 1
ATOM 698 C CA . MET A 1 86 ? -24.357 11.685 30.170 1.00 87.12 86 MET A CA 1
ATOM 699 C C . MET A 1 86 ? -24.869 12.585 31.309 1.00 87.12 86 MET A C 1
ATOM 701 O O . MET A 1 86 ? -24.676 12.290 32.489 1.00 87.12 86 MET A O 1
ATOM 705 N N . GLN A 1 87 ? -25.556 13.682 30.983 1.00 88.94 87 GLN A N 1
ATOM 706 C CA . GLN A 1 87 ? -26.170 14.547 31.988 1.00 88.94 87 GLN A CA 1
ATOM 707 C C . GLN A 1 87 ? -27.375 13.873 32.664 1.00 88.94 87 GLN A C 1
ATOM 709 O O . GLN A 1 87 ? -27.559 14.016 33.876 1.00 88.94 87 GLN A O 1
ATOM 714 N N . GLU A 1 88 ? -28.194 13.140 31.913 1.00 88.19 88 GLU A N 1
ATOM 715 C CA . GLU A 1 88 ? -29.345 12.411 32.450 1.00 88.19 88 GLU A CA 1
ATOM 716 C C . GLU A 1 88 ? -28.919 11.278 33.385 1.00 88.19 88 GLU A C 1
ATOM 718 O O . GLU A 1 88 ? -29.432 11.178 34.502 1.00 88.19 88 GLU A O 1
ATOM 723 N N . THR A 1 89 ? -27.917 10.492 32.993 1.00 86.75 89 THR A N 1
ATOM 724 C CA . THR A 1 89 ? -27.338 9.445 33.851 1.00 86.75 89 THR A CA 1
ATOM 725 C C . THR A 1 89 ? -26.724 10.027 35.128 1.00 86.75 89 THR A C 1
ATOM 727 O O . THR A 1 89 ? -26.943 9.492 36.218 1.00 86.75 89 THR A O 1
ATOM 730 N N . ALA A 1 90 ? -26.045 11.177 35.049 1.00 87.69 90 ALA A N 1
ATOM 731 C CA . ALA A 1 90 ? -25.531 11.876 36.228 1.00 87.69 90 ALA A CA 1
ATOM 732 C C . ALA A 1 90 ? -26.651 12.334 37.184 1.00 87.69 90 ALA A C 1
ATOM 734 O O . ALA A 1 90 ? -26.510 12.220 38.405 1.00 87.69 90 ALA A O 1
ATOM 735 N N . ARG A 1 91 ? -27.789 12.808 36.654 1.00 90.94 91 ARG A N 1
ATOM 736 C CA . ARG A 1 91 ? -28.967 13.171 37.467 1.00 90.94 91 ARG A CA 1
ATOM 737 C C . ARG A 1 91 ? -29.596 11.951 38.134 1.00 90.94 91 ARG A C 1
ATOM 739 O O . ARG A 1 91 ? -29.930 12.020 39.316 1.00 90.94 91 ARG A O 1
ATOM 746 N N . GLN A 1 92 ? -29.728 10.840 37.409 1.00 91.44 92 GLN A N 1
ATOM 747 C CA . GLN A 1 92 ? -30.251 9.586 37.958 1.00 91.44 92 GLN A CA 1
ATOM 748 C C . GLN A 1 92 ? -29.360 9.052 39.088 1.00 91.44 92 GLN A C 1
ATOM 750 O O . GLN A 1 92 ? -29.868 8.679 40.145 1.00 91.44 92 GLN A O 1
ATOM 755 N N . LEU A 1 93 ? -28.034 9.095 38.916 1.00 89.69 93 LEU A N 1
ATOM 756 C CA . LEU A 1 93 ? -27.078 8.723 39.962 1.00 89.69 93 LEU A CA 1
ATOM 757 C C . LEU A 1 93 ? -27.164 9.638 41.184 1.00 89.69 93 LEU A C 1
ATOM 759 O O . LEU A 1 93 ? -27.126 9.152 42.314 1.00 89.69 93 LEU A O 1
ATOM 763 N N . HIS A 1 94 ? -27.309 10.949 40.980 1.00 92.00 94 HIS A N 1
ATOM 764 C CA . HIS A 1 94 ? -27.483 11.891 42.083 1.00 92.00 94 HIS A CA 1
ATOM 765 C C . HIS A 1 94 ? -28.766 11.602 42.874 1.00 92.00 94 HIS A C 1
ATOM 767 O O . HIS A 1 94 ? -28.732 11.538 44.102 1.00 92.00 94 HIS A O 1
ATOM 773 N N . PHE A 1 95 ? -29.883 11.367 42.182 1.00 92.25 95 PHE A N 1
ATOM 774 C CA . PHE A 1 95 ? -31.154 11.003 42.809 1.00 92.25 95 PHE A CA 1
ATOM 775 C C . PHE A 1 95 ? -31.054 9.690 43.595 1.00 92.25 95 PHE A C 1
ATOM 777 O O . PHE A 1 95 ? -31.526 9.601 44.730 1.00 92.25 95 PHE A O 1
ATOM 784 N N . LEU A 1 96 ? -30.400 8.675 43.022 1.00 91.44 96 LEU A N 1
ATOM 785 C CA . LEU A 1 96 ? -30.209 7.393 43.691 1.00 91.44 96 LEU A CA 1
ATOM 786 C C . LEU A 1 96 ? -29.323 7.539 44.934 1.00 91.44 96 LEU A C 1
ATOM 788 O O . LEU A 1 96 ? -29.656 7.003 45.988 1.00 91.44 96 LEU A O 1
ATOM 792 N N . LYS A 1 97 ? -28.246 8.326 44.843 1.00 91.50 97 LYS A N 1
ATOM 793 C CA . LYS A 1 97 ? -27.371 8.650 45.977 1.00 91.50 97 LYS A CA 1
ATOM 794 C C . LYS A 1 97 ? -28.143 9.326 47.111 1.00 91.50 97 LYS A C 1
ATOM 796 O O . LYS A 1 97 ? -27.957 8.976 48.273 1.00 91.50 97 LYS A O 1
ATOM 801 N N . GLU A 1 98 ? -29.027 10.261 46.783 1.00 91.81 98 GLU A N 1
ATOM 802 C CA . GLU A 1 98 ? -29.865 10.944 47.768 1.00 91.81 98 GLU A CA 1
ATOM 803 C C . GLU A 1 98 ? -30.868 9.988 48.427 1.00 91.81 98 GLU A C 1
ATOM 805 O O . GLU A 1 98 ? -31.047 10.011 49.645 1.00 91.81 98 GLU A O 1
ATOM 810 N N . LYS A 1 99 ? -31.476 9.082 47.651 1.00 90.31 99 LYS A N 1
ATOM 811 C CA . LYS A 1 99 ? -32.371 8.049 48.188 1.00 90.31 99 LYS A CA 1
ATOM 812 C C . LYS A 1 99 ? -31.654 7.065 49.103 1.00 90.31 99 LYS A C 1
ATOM 814 O O . LYS A 1 99 ? -32.206 6.710 50.141 1.00 90.31 99 LYS A O 1
ATOM 819 N N . VAL A 1 100 ? -30.435 6.660 48.753 1.00 87.94 100 VAL A N 1
ATOM 820 C CA . VAL A 1 100 ? -29.601 5.808 49.609 1.00 87.94 100 VAL A CA 1
ATOM 821 C C . VAL A 1 100 ? -29.275 6.527 50.918 1.00 87.94 100 VAL A C 1
ATOM 823 O O . VAL A 1 100 ? -29.514 5.959 51.976 1.00 87.94 100 VAL A O 1
ATOM 826 N N . ALA A 1 101 ? -28.869 7.800 50.873 1.00 86.44 101 ALA A N 1
ATOM 827 C CA . ALA A 1 101 ? -28.602 8.584 52.082 1.00 86.44 101 ALA A CA 1
ATOM 828 C C . ALA A 1 101 ? -29.849 8.742 52.979 1.00 86.44 101 ALA A C 1
ATOM 830 O O . ALA A 1 101 ? -29.761 8.623 54.201 1.00 86.44 101 ALA A O 1
ATOM 831 N N . GLN A 1 102 ? -31.031 8.950 52.382 1.00 86.12 102 GLN A N 1
ATOM 832 C CA . GLN A 1 102 ? -32.305 8.987 53.114 1.00 86.12 102 GLN A CA 1
ATOM 833 C C . GLN A 1 102 ? -32.606 7.642 53.793 1.00 86.12 102 GLN A C 1
ATOM 835 O O . GLN A 1 102 ? -33.016 7.614 54.952 1.00 86.12 102 GLN A O 1
ATOM 840 N N . LEU A 1 103 ? -32.393 6.523 53.097 1.00 83.69 103 LEU A N 1
ATOM 841 C CA . LEU A 1 103 ? -32.602 5.185 53.654 1.00 83.69 103 LEU A CA 1
ATOM 842 C C . LEU A 1 103 ? -31.599 4.864 54.767 1.00 83.69 103 LEU A C 1
ATOM 844 O O . LEU A 1 103 ? -32.000 4.338 55.801 1.00 83.69 103 LEU A O 1
ATOM 848 N N . GLU A 1 104 ? -30.329 5.233 54.606 1.00 81.94 104 GLU A N 1
ATOM 849 C CA . GLU A 1 104 ? -29.298 5.090 55.640 1.00 81.94 104 GLU A CA 1
ATOM 850 C C . GLU A 1 104 ? -29.646 5.894 56.899 1.00 81.94 104 GLU A C 1
ATOM 852 O O . GLU A 1 104 ? -29.517 5.390 58.016 1.00 81.94 104 GLU A O 1
ATOM 857 N N . GLN A 1 105 ? -30.176 7.110 56.741 1.00 82.75 105 GLN A N 1
ATOM 858 C CA . GLN A 1 105 ? -30.644 7.931 57.859 1.00 82.75 105 GLN A CA 1
ATOM 859 C C . GLN A 1 105 ? -31.873 7.321 58.559 1.00 82.75 105 GLN A C 1
ATOM 861 O O . GLN A 1 105 ? -31.964 7.345 59.789 1.00 82.75 105 GLN A O 1
ATOM 866 N N . ILE A 1 106 ? -32.806 6.733 57.803 1.00 79.06 106 ILE A N 1
ATOM 867 C CA . ILE A 1 106 ? -33.979 6.033 58.357 1.00 79.06 106 ILE A CA 1
ATOM 868 C C . ILE A 1 106 ? -33.554 4.766 59.114 1.00 79.06 106 ILE A C 1
ATOM 870 O O . ILE A 1 106 ? -34.087 4.480 60.183 1.00 79.06 106 ILE A O 1
ATOM 874 N N . ILE A 1 107 ? -32.570 4.023 58.603 1.00 72.31 107 ILE A N 1
ATOM 875 C CA . ILE A 1 107 ? -32.027 2.832 59.271 1.00 72.31 107 ILE A CA 1
ATOM 876 C C . ILE A 1 107 ? -31.271 3.227 60.548 1.00 72.31 107 ILE A C 1
ATOM 878 O O . ILE A 1 107 ? -31.443 2.582 61.577 1.00 72.31 107 ILE A O 1
ATOM 882 N N . SER A 1 108 ? -30.505 4.321 60.516 1.00 72.38 108 SER A N 1
ATOM 883 C CA . SER A 1 108 ? -29.775 4.852 61.677 1.00 72.38 108 SER A CA 1
ATOM 884 C C . SER A 1 108 ? -30.701 5.368 62.794 1.00 72.38 108 SER A C 1
ATOM 886 O O . SER A 1 108 ? -30.352 5.328 63.971 1.00 72.38 108 SER A O 1
ATOM 888 N N . THR A 1 109 ? -31.914 5.813 62.446 1.00 71.19 109 THR A N 1
ATOM 889 C CA . THR A 1 109 ? -32.925 6.299 63.407 1.00 71.19 109 THR A CA 1
ATOM 890 C C . THR A 1 109 ? -33.890 5.214 63.904 1.00 71.19 109 THR A C 1
ATOM 892 O O . THR A 1 109 ? -34.660 5.462 64.835 1.00 71.19 109 THR A O 1
ATOM 895 N N . GLN A 1 110 ? -33.850 3.996 63.348 1.00 56.94 110 GLN A N 1
ATOM 896 C CA . GLN A 1 110 ? -34.609 2.858 63.872 1.00 56.94 110 GLN A CA 1
ATOM 897 C C . GLN A 1 110 ? -33.860 2.169 65.024 1.00 56.94 110 GLN A C 1
ATOM 899 O O . GLN A 1 110 ? -32.750 1.673 64.863 1.00 56.94 110 GLN A O 1
ATOM 904 N N . ASN A 1 111 ? -34.509 2.072 66.190 1.00 57.59 111 ASN A N 1
ATOM 905 C CA . ASN A 1 111 ? -34.041 1.235 67.302 1.00 57.59 111 ASN A CA 1
ATOM 906 C C . ASN A 1 111 ? -33.948 -0.244 66.869 1.00 57.59 111 ASN A C 1
ATOM 908 O O . ASN A 1 111 ? -34.808 -0.696 66.102 1.00 57.59 111 ASN A O 1
ATOM 912 N N . PRO A 1 112 ? -32.983 -1.027 67.392 1.00 55.66 112 PRO A N 1
ATOM 913 C CA . PRO A 1 112 ? -32.804 -2.420 67.007 1.00 55.66 112 PRO A CA 1
ATOM 914 C C . PRO A 1 112 ? -33.996 -3.232 67.519 1.00 55.66 112 PRO A C 1
ATOM 916 O O . PRO A 1 112 ? -34.053 -3.629 68.678 1.00 55.66 112 PRO A O 1
ATOM 919 N N . ARG A 1 113 ? -34.999 -3.454 66.666 1.00 51.34 113 ARG A N 1
ATOM 920 C CA . ARG A 1 113 ? -36.030 -4.454 66.938 1.00 51.34 113 ARG A CA 1
ATOM 921 C C . ARG A 1 113 ? -35.471 -5.812 66.557 1.00 51.34 113 ARG A C 1
ATOM 923 O O . ARG A 1 113 ? -35.208 -6.061 65.381 1.00 51.34 113 ARG A O 1
ATOM 930 N N . ASP A 1 114 ? -35.339 -6.665 67.566 1.00 52.97 114 ASP A N 1
ATOM 931 C CA . ASP A 1 114 ? -35.105 -8.098 67.454 1.00 52.97 114 ASP A CA 1
ATOM 932 C C . ASP A 1 114 ? -35.944 -8.698 66.323 1.00 52.97 114 ASP A C 1
ATOM 934 O O . ASP A 1 114 ? -37.163 -8.857 66.428 1.00 52.97 114 ASP A O 1
ATOM 938 N N . LYS A 1 115 ? -35.294 -9.038 65.212 1.00 52.50 115 LYS A N 1
ATOM 939 C CA . LYS A 1 115 ? -35.890 -9.863 64.167 1.00 52.50 115 LYS A CA 1
ATOM 940 C C . LYS A 1 115 ? -35.038 -11.106 64.014 1.00 52.50 115 LYS A C 1
ATOM 942 O O . LYS A 1 115 ? -33.912 -11.060 63.519 1.00 52.50 115 LYS A O 1
ATOM 947 N N . LYS A 1 116 ? -35.614 -12.225 64.458 1.00 48.47 116 LYS A N 1
ATOM 948 C CA . LYS A 1 116 ? -35.232 -13.573 64.043 1.00 48.47 116 LYS A CA 1
ATOM 949 C C . LYS A 1 116 ? -35.040 -13.550 62.526 1.00 48.47 116 LYS A C 1
ATOM 951 O O . LYS A 1 116 ? -35.961 -13.200 61.792 1.00 48.47 116 LYS A O 1
ATOM 956 N N . LYS A 1 117 ? -33.824 -13.857 62.080 1.00 51.59 117 LYS A N 1
ATOM 957 C CA . LYS A 1 117 ? -33.476 -13.970 60.665 1.00 51.59 117 LYS A CA 1
ATOM 958 C C . LYS A 1 117 ? -34.119 -15.246 60.122 1.00 51.59 117 LYS A C 1
ATOM 960 O O . LYS A 1 117 ? -33.497 -16.301 60.138 1.00 51.59 117 LYS A O 1
ATOM 965 N N . GLU A 1 118 ? -35.370 -15.167 59.685 1.00 47.66 118 GLU A N 1
ATOM 966 C CA . GLU A 1 118 ? -35.864 -16.109 58.684 1.00 47.66 118 GLU A CA 1
ATOM 967 C C . GLU A 1 118 ? -35.093 -15.826 57.395 1.00 47.66 118 GLU A C 1
ATOM 969 O O . GLU A 1 118 ? -35.181 -14.738 56.823 1.00 47.66 118 GLU A O 1
ATOM 974 N N . ALA A 1 119 ? -34.262 -16.786 56.994 1.00 45.47 119 ALA A N 1
ATOM 975 C CA . ALA A 1 119 ? -33.555 -16.768 55.726 1.00 45.47 119 ALA A CA 1
ATOM 976 C C . ALA A 1 119 ? -34.578 -16.984 54.605 1.00 45.47 119 ALA A C 1
ATOM 978 O O . ALA A 1 119 ? -34.787 -18.098 54.132 1.00 45.47 119 ALA A O 1
ATOM 979 N N . VAL A 1 120 ? -35.256 -15.907 54.217 1.00 53.22 120 VAL A N 1
ATOM 980 C CA . VAL A 1 120 ? -35.982 -15.853 52.951 1.00 53.22 120 VAL A CA 1
ATOM 981 C C . VAL A 1 120 ? -34.943 -16.082 51.844 1.00 53.22 120 VAL A C 1
ATOM 983 O O . VAL A 1 120 ? -33.932 -15.372 51.840 1.00 53.22 120 VAL A O 1
ATOM 986 N N . PRO A 1 121 ? -35.131 -17.06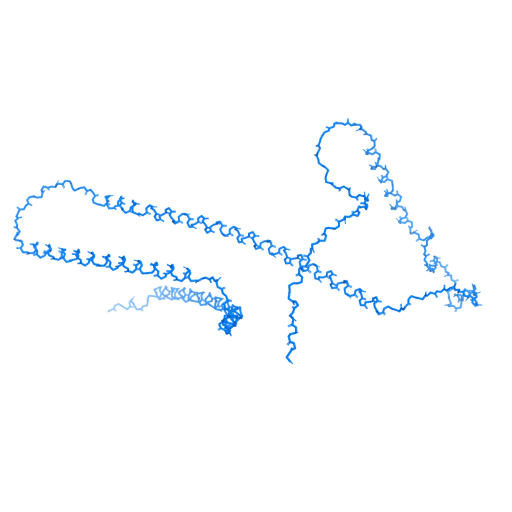2 50.940 1.00 56.34 121 PRO A N 1
ATOM 987 C CA . PRO A 1 121 ? -34.248 -17.259 49.799 1.00 56.34 121 PRO A CA 1
ATOM 988 C C . PRO A 1 121 ? -34.265 -15.990 48.947 1.00 56.34 121 PRO A C 1
ATOM 990 O O . PRO A 1 121 ? -35.248 -15.699 48.266 1.00 56.34 121 PRO A O 1
ATOM 993 N N . TYR A 1 122 ? -33.206 -15.188 49.039 1.00 55.16 122 TYR A N 1
ATOM 994 C CA . TYR A 1 122 ? -33.038 -14.062 48.137 1.00 55.16 122 TYR A CA 1
ATOM 995 C C . TYR A 1 122 ? -32.829 -14.632 46.730 1.00 55.16 122 TYR A C 1
ATOM 997 O O . TYR A 1 122 ? -32.012 -15.545 46.578 1.00 55.16 122 TYR A O 1
ATOM 1005 N N . PRO A 1 123 ? -33.547 -14.138 45.703 1.00 62.03 123 PRO A N 1
ATOM 1006 C CA . PRO A 1 123 ? -33.154 -14.417 44.331 1.00 62.03 123 PRO A CA 1
ATOM 1007 C C . PRO A 1 123 ? -31.704 -13.964 44.173 1.00 62.03 123 PRO A C 1
ATOM 1009 O O . PRO A 1 123 ? -31.330 -12.928 44.725 1.00 62.03 123 PRO A O 1
ATOM 1012 N N . ASP A 1 124 ? -30.887 -14.753 43.483 1.00 74.00 124 ASP A N 1
ATOM 1013 C CA . ASP A 1 124 ? -29.482 -14.431 43.265 1.00 74.00 124 ASP A CA 1
ATOM 1014 C C . ASP A 1 124 ? -29.383 -13.166 42.405 1.00 74.00 124 ASP A C 1
ATOM 1016 O O . ASP A 1 124 ? -29.446 -13.201 41.174 1.00 74.00 124 ASP A O 1
ATOM 1020 N N . ILE A 1 125 ? -29.316 -12.026 43.093 1.00 72.62 125 ILE A N 1
ATOM 1021 C CA . ILE A 1 125 ? -29.313 -10.682 42.516 1.00 72.62 125 ILE A CA 1
ATOM 1022 C C . ILE A 1 125 ? -28.131 -10.548 41.551 1.00 72.62 125 ILE A C 1
ATOM 1024 O O . ILE A 1 125 ? -28.250 -9.843 40.553 1.00 72.62 125 ILE A O 1
ATOM 1028 N N . ALA A 1 126 ? -27.030 -11.265 41.806 1.00 73.69 126 ALA A N 1
ATOM 1029 C CA . ALA A 1 126 ? -25.878 -11.297 40.918 1.00 73.69 126 ALA A CA 1
ATOM 1030 C C . ALA A 1 126 ? -26.258 -11.862 39.544 1.00 73.69 126 ALA A C 1
ATOM 1032 O O . ALA A 1 126 ? -26.036 -11.182 38.548 1.00 73.69 126 ALA A O 1
ATOM 1033 N N . SER A 1 127 ? -26.934 -13.016 39.494 1.00 77.88 127 SER A N 1
ATOM 1034 C CA . SER A 1 127 ? -27.372 -13.632 38.230 1.00 77.88 127 SER A CA 1
ATOM 1035 C C . SER A 1 127 ? -28.357 -12.760 37.439 1.00 77.88 127 SER A C 1
ATOM 1037 O O . SER A 1 127 ? -28.291 -12.684 36.213 1.00 77.88 127 SER A O 1
ATOM 1039 N N . LEU A 1 128 ? -29.256 -12.048 38.132 1.00 80.12 128 LEU A N 1
ATOM 1040 C CA . LEU A 1 128 ? -30.257 -11.193 37.491 1.00 80.12 128 LEU A CA 1
ATOM 1041 C C . LEU A 1 128 ? -29.620 -9.921 36.911 1.00 80.12 128 LEU A C 1
ATOM 1043 O O . LEU A 1 128 ? -30.016 -9.444 35.845 1.00 80.12 128 LEU A O 1
ATOM 1047 N N . VAL A 1 129 ? -28.612 -9.386 37.606 1.00 79.06 129 VAL A N 1
ATOM 1048 C CA . VAL A 1 129 ? -27.794 -8.272 37.121 1.00 79.06 129 VAL A CA 1
ATOM 1049 C C . VAL A 1 129 ? -26.936 -8.721 35.942 1.00 79.06 129 VAL A C 1
ATOM 1051 O O . VAL A 1 129 ? -26.921 -8.022 34.934 1.00 79.06 129 VAL A O 1
ATOM 1054 N N . GLU A 1 130 ? -26.297 -9.890 36.014 1.00 81.56 130 GLU A N 1
ATOM 1055 C CA . GLU A 1 130 ? -25.515 -10.466 34.912 1.00 81.56 130 GLU A CA 1
ATOM 1056 C C . GLU A 1 130 ? -26.366 -10.628 33.651 1.00 81.56 130 GLU A C 1
ATOM 1058 O O . GLU A 1 130 ? -26.010 -10.103 32.600 1.00 81.56 130 GLU A O 1
ATOM 1063 N N . GLN A 1 131 ? -27.551 -11.230 33.772 1.00 85.00 131 GLN A N 1
ATOM 1064 C CA . GLN A 1 131 ? -28.470 -11.417 32.650 1.00 85.00 131 GLN A CA 1
ATOM 1065 C C . GLN A 1 131 ? -28.966 -10.083 32.069 1.00 85.00 131 GLN A C 1
ATOM 1067 O O . GLN A 1 131 ? -29.132 -9.943 30.854 1.00 85.00 131 GLN A O 1
ATOM 1072 N N . SER A 1 132 ? -29.207 -9.080 32.920 1.00 83.25 132 SER A N 1
ATOM 1073 C CA . SER A 1 132 ? -29.604 -7.745 32.466 1.00 83.25 132 SER A CA 1
ATOM 1074 C C . SER A 1 132 ? -28.460 -7.015 31.761 1.00 83.25 132 SER A C 1
ATOM 1076 O O . SER A 1 132 ? -28.706 -6.321 30.774 1.00 83.25 132 SER A O 1
ATOM 1078 N N . VAL A 1 133 ? -27.226 -7.151 32.250 1.00 83.81 133 VAL A N 1
ATOM 1079 C CA . VAL A 1 133 ? -26.030 -6.561 31.636 1.00 83.81 133 VAL A CA 1
ATOM 1080 C C . VAL A 1 133 ? -25.736 -7.246 30.309 1.00 83.81 133 VAL A C 1
ATOM 1082 O O . VAL A 1 133 ? -25.549 -6.560 29.314 1.00 83.81 133 VAL A O 1
ATOM 1085 N N . GLU A 1 134 ? -25.784 -8.573 30.249 1.00 86.31 134 GLU A N 1
ATOM 1086 C CA . GLU A 1 134 ? -25.558 -9.337 29.023 1.00 86.31 134 GLU A CA 1
ATOM 1087 C C . GLU A 1 134 ? -26.597 -8.996 27.949 1.00 86.31 134 GLU A C 1
ATOM 1089 O O . GLU A 1 134 ? -26.244 -8.731 26.802 1.00 86.31 134 GLU A O 1
ATOM 1094 N N . LYS A 1 135 ? -27.874 -8.858 28.329 1.00 89.06 135 LYS A N 1
ATOM 1095 C CA . LYS A 1 135 ? -28.935 -8.417 27.413 1.00 89.06 135 LYS A CA 1
ATOM 1096 C C . LYS A 1 135 ? -28.730 -6.986 26.898 1.00 89.06 135 LYS A C 1
ATOM 1098 O O . LYS A 1 135 ? -29.053 -6.705 25.747 1.00 89.06 135 LYS A O 1
ATOM 1103 N N . GLN A 1 136 ? -28.213 -6.085 27.734 1.00 87.25 136 GLN A N 1
ATOM 1104 C CA . GLN A 1 136 ? -27.889 -4.705 27.345 1.00 87.25 136 GLN A CA 1
ATOM 1105 C C . GLN A 1 136 ? -26.607 -4.629 26.503 1.00 87.25 136 GLN A C 1
ATOM 1107 O O . GLN A 1 136 ? -26.502 -3.770 25.635 1.00 87.25 136 GLN A O 1
ATOM 1112 N N . MET A 1 137 ? -25.646 -5.526 26.732 1.00 88.50 137 MET A N 1
ATOM 1113 C CA . MET A 1 137 ? -24.343 -5.571 26.059 1.00 88.50 137 MET A CA 1
ATOM 1114 C C . MET A 1 137 ? -24.359 -6.349 24.742 1.00 88.50 137 MET A C 1
ATOM 1116 O O . MET A 1 137 ? -23.575 -6.028 23.854 1.00 88.50 137 MET A O 1
ATOM 1120 N N . ALA A 1 138 ? -25.276 -7.302 24.567 1.00 89.50 138 ALA A N 1
ATOM 1121 C CA . ALA A 1 138 ? -25.463 -8.062 23.332 1.00 89.50 138 ALA A CA 1
ATOM 1122 C C . ALA A 1 138 ? -25.504 -7.198 22.049 1.00 89.50 138 ALA A C 1
ATOM 1124 O O . ALA A 1 138 ? -24.716 -7.475 21.144 1.00 89.50 138 ALA A O 1
ATOM 1125 N N . PRO A 1 139 ? -26.308 -6.116 21.950 1.00 91.69 139 PRO A N 1
ATOM 1126 C CA . PRO A 1 139 ? -26.323 -5.279 20.744 1.00 91.69 139 PRO A CA 1
ATOM 1127 C C . PRO A 1 139 ? -25.005 -4.521 20.512 1.00 91.69 139 PRO A C 1
ATOM 1129 O O . PRO A 1 139 ? -24.671 -4.186 19.376 1.00 91.69 139 PRO A O 1
ATOM 1132 N N . TYR A 1 140 ? -24.239 -4.235 21.569 1.00 91.06 140 TYR A N 1
ATOM 1133 C CA . TYR A 1 140 ? -22.924 -3.604 21.436 1.00 91.06 140 TYR A CA 1
ATOM 1134 C C . TYR A 1 140 ? -21.861 -4.603 20.989 1.00 91.06 140 TYR A C 1
ATOM 1136 O O . TYR A 1 140 ? -21.015 -4.250 20.172 1.00 91.06 140 TYR A O 1
ATOM 1144 N N . LEU A 1 141 ? -21.921 -5.843 21.479 1.00 91.19 141 LEU A N 1
ATOM 1145 C CA . LEU A 1 141 ? -21.065 -6.932 21.012 1.00 91.19 141 LEU A CA 1
ATOM 1146 C C . LEU A 1 141 ? -21.320 -7.227 19.533 1.00 91.19 141 LEU A C 1
ATOM 1148 O O . LEU A 1 141 ? -20.369 -7.325 18.766 1.00 91.19 141 LEU A O 1
ATOM 1152 N N . GLU A 1 142 ? -22.584 -7.270 19.112 1.00 94.12 142 GLU A N 1
ATOM 1153 C CA . GLU A 1 142 ? -22.948 -7.442 17.704 1.00 94.12 142 GLU A CA 1
ATOM 1154 C C . GLU A 1 142 ? -22.372 -6.311 16.837 1.00 94.12 142 GLU A C 1
ATOM 1156 O O . GLU A 1 142 ? -21.650 -6.576 15.875 1.00 94.12 142 GLU A O 1
ATOM 1161 N N . LYS A 1 143 ? -22.556 -5.044 17.237 1.00 95.50 143 LYS A N 1
ATOM 1162 C CA . LYS A 1 143 ? -21.932 -3.901 16.546 1.00 95.50 143 LYS A CA 1
ATOM 1163 C C . LYS A 1 143 ? -20.407 -3.956 16.537 1.00 95.50 143 LYS A C 1
ATOM 1165 O O . LYS A 1 143 ? -19.795 -3.555 15.551 1.00 95.50 143 LYS A O 1
ATOM 1170 N N . MET A 1 144 ? -19.782 -4.433 17.613 1.00 93.75 144 MET A N 1
ATOM 1171 C CA . MET A 1 144 ? -18.331 -4.612 17.675 1.00 93.75 144 MET A CA 1
ATOM 1172 C C . MET A 1 144 ? -17.877 -5.650 16.645 1.00 93.75 144 MET A C 1
ATOM 1174 O O . MET A 1 144 ? -16.931 -5.396 15.905 1.00 93.75 144 MET A O 1
ATOM 1178 N N . THR A 1 145 ? -18.578 -6.785 16.548 1.00 95.75 145 THR A N 1
ATOM 1179 C CA . THR A 1 145 ? -18.276 -7.816 15.544 1.00 95.75 145 THR A CA 1
ATOM 1180 C C . THR A 1 145 ? -18.520 -7.327 14.118 1.00 95.75 145 THR A C 1
ATOM 1182 O O . THR A 1 145 ? -17.740 -7.632 13.221 1.00 95.75 145 THR A O 1
ATOM 1185 N N . GLU A 1 146 ? -19.554 -6.514 13.892 1.00 97.06 146 GLU A N 1
ATOM 1186 C CA . GLU A 1 146 ? -19.800 -5.871 12.599 1.00 97.06 146 GLU A CA 1
ATOM 1187 C C . GLU A 1 146 ? -18.652 -4.923 12.221 1.00 97.06 146 GLU A C 1
ATOM 1189 O O . GLU A 1 146 ? -18.153 -4.967 11.093 1.00 97.06 146 GLU A O 1
ATOM 1194 N N . LEU A 1 147 ? -18.194 -4.097 13.168 1.00 96.69 147 LEU A N 1
ATOM 1195 C CA . LEU A 1 147 ? -17.052 -3.208 12.965 1.00 96.69 147 LEU A CA 1
ATOM 1196 C C . LEU A 1 147 ? -15.778 -3.991 12.651 1.00 96.69 147 LEU A C 1
ATOM 1198 O O . LEU A 1 147 ? -15.072 -3.628 11.715 1.00 96.69 147 LEU A O 1
ATOM 1202 N N . ASP A 1 148 ? -15.508 -5.065 13.388 1.00 97.25 148 ASP A N 1
ATOM 1203 C CA . ASP A 1 148 ? -14.330 -5.911 13.187 1.00 97.25 148 ASP A CA 1
ATOM 1204 C C . ASP A 1 148 ? -14.337 -6.574 11.800 1.00 97.25 148 ASP A C 1
ATOM 1206 O O . ASP A 1 148 ? -13.344 -6.549 11.067 1.00 97.25 148 ASP A O 1
ATOM 1210 N N . ASN A 1 149 ? -15.507 -7.050 11.363 1.00 96.88 149 ASN A N 1
ATOM 1211 C CA . ASN A 1 149 ? -15.708 -7.567 10.012 1.00 96.88 149 ASN A CA 1
ATOM 1212 C C . ASN A 1 149 ? -15.477 -6.491 8.944 1.00 96.88 149 ASN A C 1
ATOM 1214 O O . ASN A 1 149 ? -14.836 -6.752 7.920 1.00 96.88 149 ASN A O 1
ATOM 1218 N N . ARG A 1 150 ? -15.974 -5.270 9.173 1.00 97.88 150 ARG A N 1
ATOM 1219 C CA . ARG A 1 150 ? -15.801 -4.142 8.250 1.00 97.88 150 ARG A CA 1
ATOM 1220 C C . ARG A 1 150 ? -14.344 -3.696 8.164 1.00 97.88 150 ARG A C 1
ATOM 1222 O O . ARG A 1 150 ? -13.865 -3.438 7.061 1.00 97.88 150 ARG A O 1
ATOM 1229 N N . VAL A 1 151 ? -13.638 -3.635 9.290 1.00 97.00 151 VAL A N 1
ATOM 1230 C CA . VAL A 1 151 ? -12.199 -3.340 9.342 1.00 97.00 151 VAL A CA 1
ATOM 1231 C C . VAL A 1 151 ? -11.425 -4.424 8.602 1.00 97.00 151 VAL A C 1
ATOM 1233 O O . VAL A 1 151 ? -10.677 -4.105 7.684 1.00 97.00 151 VAL A O 1
ATOM 1236 N N . SER A 1 152 ? -11.708 -5.697 8.876 1.00 97.31 152 SER A N 1
ATOM 1237 C CA . SER A 1 152 ? -11.090 -6.824 8.172 1.00 97.31 152 SER A CA 1
ATOM 1238 C C . SER A 1 152 ? -11.319 -6.771 6.654 1.00 97.31 152 SER A C 1
ATOM 1240 O O . SER A 1 152 ? -10.434 -7.095 5.864 1.00 97.31 152 SER A O 1
ATOM 1242 N N . ALA A 1 153 ? -12.514 -6.376 6.202 1.00 97.12 153 ALA A N 1
ATOM 1243 C CA . ALA A 1 153 ? -12.802 -6.200 4.778 1.00 97.12 153 ALA A CA 1
ATOM 1244 C C . ALA A 1 153 ? -12.011 -5.029 4.171 1.00 97.12 153 ALA A C 1
ATOM 1246 O O . ALA A 1 153 ? -11.446 -5.166 3.082 1.00 97.12 153 ALA A O 1
ATOM 1247 N N . LEU A 1 154 ? -11.925 -3.906 4.888 1.00 97.25 154 LEU A N 1
ATOM 1248 C CA . LEU A 1 154 ? -11.143 -2.744 4.469 1.00 97.25 154 LEU A CA 1
ATOM 1249 C C . LEU A 1 154 ? -9.650 -3.069 4.377 1.00 97.25 154 LEU A C 1
ATOM 1251 O O . LEU A 1 154 ? -9.030 -2.738 3.370 1.00 97.25 154 LEU A O 1
ATOM 1255 N N . GLU A 1 155 ? -9.085 -3.774 5.352 1.00 96.50 155 GLU A N 1
ATOM 1256 C CA . GLU A 1 155 ? -7.679 -4.193 5.356 1.00 96.50 155 GLU A CA 1
ATOM 1257 C C . GLU A 1 155 ? -7.334 -5.088 4.159 1.00 96.50 155 GLU A C 1
ATOM 1259 O O . GLU A 1 155 ? -6.308 -4.886 3.498 1.00 96.50 155 GLU A O 1
ATOM 1264 N N . ARG A 1 156 ? -8.221 -6.032 3.813 1.00 97.00 156 ARG A N 1
ATOM 1265 C CA . ARG A 1 156 ? -8.080 -6.846 2.594 1.00 97.00 156 ARG A CA 1
ATOM 1266 C C . ARG A 1 156 ? -8.125 -5.979 1.337 1.00 97.00 156 ARG A C 1
ATOM 1268 O O . ARG A 1 156 ? -7.272 -6.131 0.467 1.00 97.00 156 ARG A O 1
ATOM 1275 N N . SER A 1 157 ? -9.075 -5.045 1.254 1.00 97.56 157 SER A N 1
ATOM 1276 C CA . SER A 1 157 ? -9.191 -4.144 0.099 1.00 97.56 157 SER A CA 1
ATOM 1277 C C . SER A 1 157 ? -7.967 -3.233 -0.063 1.00 97.56 157 SER A C 1
ATOM 1279 O O . SER A 1 157 ? -7.476 -3.060 -1.176 1.00 97.56 157 SER A O 1
ATOM 1281 N N . MET A 1 158 ? -7.415 -2.718 1.042 1.00 96.38 158 MET A N 1
ATOM 1282 C CA . MET A 1 158 ? -6.194 -1.911 1.034 1.00 96.38 158 MET A CA 1
ATOM 1283 C C . MET A 1 158 ? -4.985 -2.728 0.594 1.00 96.38 158 MET A C 1
ATOM 1285 O O . MET A 1 158 ? -4.145 -2.220 -0.145 1.00 96.38 158 MET A O 1
ATOM 1289 N N . SER A 1 159 ? -4.901 -3.986 1.026 1.00 96.56 159 SER A N 1
ATOM 1290 C CA . SER A 1 159 ? -3.815 -4.885 0.633 1.00 96.56 159 SER A CA 1
ATOM 1291 C C . SER A 1 159 ? -3.827 -5.135 -0.879 1.00 96.56 159 SER A C 1
ATOM 1293 O O . SER A 1 159 ? -2.801 -4.944 -1.528 1.00 96.56 159 SER A O 1
ATOM 1295 N N . LEU A 1 160 ? -4.997 -5.435 -1.455 1.00 96.56 160 LEU A N 1
ATOM 1296 C CA . LEU A 1 160 ? -5.168 -5.584 -2.908 1.00 96.56 160 LEU A CA 1
ATOM 1297 C C . LEU A 1 160 ? -4.829 -4.294 -3.665 1.00 96.56 160 LEU A C 1
ATOM 1299 O O . LEU A 1 160 ? -4.116 -4.326 -4.665 1.00 96.56 160 LEU A O 1
ATOM 1303 N N . LEU A 1 161 ? -5.300 -3.142 -3.179 1.00 96.81 161 LEU A N 1
ATOM 1304 C CA . LEU A 1 161 ? -5.000 -1.854 -3.805 1.00 96.81 161 LEU A CA 1
ATOM 1305 C C . LEU A 1 161 ? -3.496 -1.554 -3.793 1.00 96.81 161 LEU A C 1
ATOM 1307 O O . LEU A 1 161 ? -2.955 -1.056 -4.778 1.00 96.81 161 LEU A O 1
ATOM 1311 N N . THR A 1 162 ? -2.818 -1.884 -2.693 1.00 96.25 162 THR A N 1
ATOM 1312 C CA . THR A 1 162 ? -1.370 -1.696 -2.554 1.00 96.25 162 THR A CA 1
ATOM 1313 C C . THR A 1 162 ? -0.609 -2.577 -3.542 1.00 96.25 162 THR A C 1
ATOM 1315 O O . THR A 1 162 ? 0.332 -2.106 -4.177 1.00 96.25 162 THR A O 1
ATOM 1318 N N . GLU A 1 163 ? -1.028 -3.829 -3.721 1.00 96.38 163 GLU A N 1
ATOM 1319 C CA . GLU A 1 163 ? -0.438 -4.746 -4.701 1.00 96.38 163 GLU A CA 1
ATOM 1320 C C . GLU A 1 163 ? -0.585 -4.214 -6.134 1.00 96.38 163 GLU A C 1
ATOM 1322 O O . GLU A 1 163 ? 0.408 -4.082 -6.853 1.00 96.38 163 GLU A O 1
ATOM 1327 N N . VAL A 1 164 ? -1.795 -3.788 -6.512 1.00 97.19 164 VAL A N 1
ATOM 1328 C CA . VAL A 1 164 ? -2.054 -3.173 -7.824 1.00 97.19 164 VAL A CA 1
ATOM 1329 C C . VAL A 1 164 ? -1.214 -1.909 -8.018 1.00 97.19 164 VAL A C 1
ATOM 1331 O O . VAL A 1 164 ? -0.649 -1.699 -9.091 1.00 97.19 164 VAL A O 1
ATOM 1334 N N . GLN A 1 165 ? -1.082 -1.071 -6.988 1.00 95.00 165 GLN A N 1
ATOM 1335 C CA . GLN A 1 165 ? -0.267 0.140 -7.055 1.00 95.00 165 GLN A CA 1
ATOM 1336 C C . GLN A 1 165 ? 1.216 -0.181 -7.275 1.00 95.00 165 GLN A C 1
ATOM 1338 O O . GLN A 1 165 ? 1.869 0.477 -8.086 1.00 95.00 165 GLN A O 1
ATOM 1343 N N . VAL A 1 166 ? 1.747 -1.197 -6.592 1.00 97.00 166 VAL A N 1
ATOM 1344 C CA . VAL A 1 166 ? 3.130 -1.656 -6.781 1.00 97.00 166 VAL A CA 1
ATOM 1345 C C . VAL A 1 166 ? 3.348 -2.141 -8.212 1.00 97.00 166 VAL A C 1
ATOM 1347 O O . VAL A 1 166 ? 4.344 -1.775 -8.837 1.00 97.00 166 VAL A O 1
ATOM 1350 N N . ASP A 1 167 ? 2.418 -2.9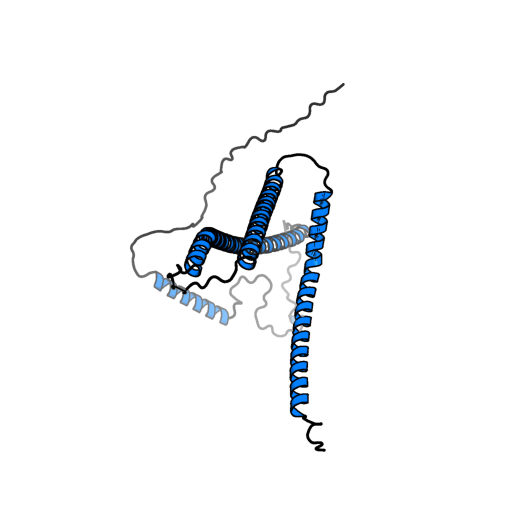14 -8.764 1.00 96.81 167 ASP A N 1
ATOM 1351 C CA . ASP A 1 167 ? 2.536 -3.412 -10.133 1.00 96.81 167 ASP A CA 1
ATOM 1352 C C . ASP A 1 167 ? 2.395 -2.309 -11.185 1.00 96.81 167 ASP A C 1
ATOM 1354 O O . ASP A 1 167 ? 3.147 -2.296 -12.164 1.00 96.81 167 ASP A O 1
ATOM 1358 N N . MET A 1 168 ? 1.518 -1.326 -10.966 1.00 94.75 168 MET A N 1
ATOM 1359 C CA . MET A 1 168 ? 1.465 -0.131 -11.810 1.00 94.75 168 MET A CA 1
ATOM 1360 C C . MET A 1 168 ? 2.783 0.644 -11.768 1.00 94.75 168 MET A C 1
ATOM 1362 O O . MET A 1 168 ? 3.290 1.025 -12.819 1.00 94.75 168 MET A O 1
ATOM 1366 N N . LEU A 1 169 ? 3.383 0.835 -10.589 1.00 96.56 169 LEU A N 1
ATOM 1367 C CA . LEU A 1 169 ? 4.672 1.522 -10.462 1.00 96.56 169 LEU A CA 1
ATOM 1368 C C . LEU A 1 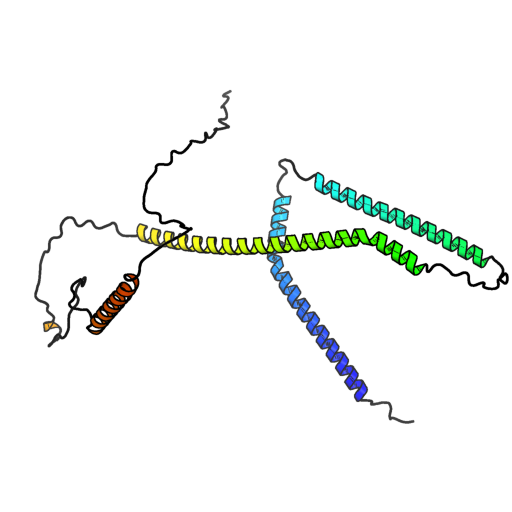169 ? 5.793 0.792 -11.211 1.00 96.56 169 LEU A C 1
ATOM 1370 O O . LEU A 1 169 ? 6.595 1.446 -11.878 1.00 96.56 169 LEU A O 1
ATOM 1374 N N . LYS A 1 170 ? 5.828 -0.546 -11.163 1.00 96.06 170 LYS A N 1
ATOM 1375 C CA . LYS A 1 170 ? 6.786 -1.339 -11.954 1.00 96.06 170 LYS A CA 1
ATOM 1376 C C . LYS A 1 170 ? 6.594 -1.111 -13.452 1.00 96.06 170 LYS A C 1
ATOM 1378 O O . LYS A 1 170 ? 7.568 -0.828 -14.143 1.00 96.06 170 LYS A O 1
ATOM 1383 N N . ARG A 1 171 ? 5.352 -1.181 -13.947 1.00 96.19 171 ARG A N 1
ATOM 1384 C CA . ARG A 1 171 ? 5.041 -0.948 -15.370 1.00 96.19 171 ARG A CA 1
ATOM 1385 C C . ARG A 1 171 ? 5.441 0.457 -15.811 1.00 96.19 171 ARG A C 1
ATOM 1387 O O . ARG A 1 171 ? 6.091 0.602 -16.840 1.00 96.19 171 ARG A O 1
ATOM 1394 N N . THR A 1 172 ? 5.117 1.474 -15.014 1.00 94.00 172 THR A N 1
ATOM 1395 C CA . THR A 1 172 ? 5.506 2.863 -15.290 1.00 94.00 172 THR A CA 1
ATOM 1396 C C . THR A 1 172 ? 7.024 3.026 -15.307 1.00 94.00 172 THR A C 1
ATOM 1398 O O . THR A 1 172 ? 7.547 3.704 -16.186 1.00 94.00 172 THR A O 1
ATOM 1401 N N . SER A 1 173 ? 7.747 2.369 -14.395 1.00 95.31 173 SER A N 1
ATOM 1402 C CA . SER A 1 173 ? 9.214 2.383 -14.384 1.00 95.31 173 SER A CA 1
ATOM 1403 C C . SER A 1 173 ? 9.807 1.742 -15.641 1.00 95.31 173 SER A C 1
ATOM 1405 O O . SER A 1 173 ? 10.720 2.315 -16.232 1.00 95.31 173 SER A O 1
ATOM 1407 N N . SER A 1 174 ? 9.292 0.587 -16.075 1.00 95.12 174 SER A N 1
ATOM 1408 C CA . SER A 1 174 ? 9.746 -0.070 -17.309 1.00 95.12 174 SER A CA 1
ATOM 1409 C C . SER A 1 174 ? 9.467 0.787 -18.544 1.00 95.12 174 SER A C 1
ATOM 1411 O O . SER A 1 174 ? 10.367 1.005 -19.350 1.00 95.12 174 SER A O 1
ATOM 1413 N N . LEU A 1 175 ? 8.262 1.356 -18.653 1.00 95.44 175 LEU A N 1
ATOM 1414 C CA . LEU A 1 175 ? 7.905 2.286 -19.729 1.00 95.44 175 LEU A CA 1
ATOM 1415 C C . LEU A 1 175 ? 8.814 3.520 -19.742 1.00 95.44 175 LEU A C 1
ATOM 1417 O O . LEU A 1 175 ? 9.265 3.947 -20.801 1.00 95.44 175 LEU A O 1
ATOM 1421 N N . GLN A 1 176 ? 9.123 4.087 -18.574 1.00 95.19 176 GLN A N 1
ATOM 1422 C CA . GLN A 1 176 ? 10.023 5.233 -18.470 1.00 95.19 176 GLN A CA 1
ATOM 1423 C C . GLN A 1 176 ? 11.439 4.894 -18.965 1.00 95.19 176 GLN A C 1
ATOM 1425 O O . GLN A 1 176 ? 12.082 5.725 -19.611 1.00 95.19 176 GLN A O 1
ATOM 1430 N N . GLU A 1 177 ? 11.925 3.682 -18.698 1.00 94.25 177 GLU A N 1
ATOM 1431 C CA . GLU A 1 177 ? 13.224 3.220 -19.185 1.00 94.25 177 GLU A CA 1
ATOM 1432 C C . GLU A 1 177 ? 13.224 2.968 -20.701 1.00 94.25 177 GLU A C 1
ATOM 1434 O O . GLU A 1 177 ? 14.140 3.420 -21.393 1.00 94.25 177 GLU A O 1
ATOM 1439 N N . GLU A 1 178 ? 12.171 2.353 -21.244 1.00 94.69 178 GLU A N 1
ATOM 1440 C CA . GLU A 1 178 ? 11.992 2.183 -22.692 1.00 94.69 178 GLU A CA 1
ATOM 1441 C C . GLU A 1 178 ? 11.943 3.528 -23.422 1.00 94.69 178 GLU A C 1
ATOM 1443 O O . GLU A 1 178 ? 12.660 3.737 -24.404 1.00 94.69 178 GLU A O 1
ATOM 1448 N N . VAL A 1 179 ? 11.172 4.486 -22.901 1.00 93.25 179 VAL A N 1
ATOM 1449 C CA . VAL A 1 179 ? 11.105 5.849 -23.438 1.00 93.25 179 VAL A CA 1
ATOM 1450 C C . VAL A 1 179 ? 12.483 6.509 -23.402 1.00 93.25 179 VAL A C 1
ATOM 1452 O O . VAL A 1 179 ? 12.866 7.165 -24.373 1.00 93.25 179 VAL A O 1
ATOM 1455 N N . ARG A 1 180 ? 13.272 6.309 -22.338 1.00 93.44 180 ARG A N 1
ATOM 1456 C CA . ARG A 1 180 ? 14.645 6.831 -22.255 1.00 93.44 180 ARG A CA 1
ATOM 1457 C C . ARG A 1 180 ? 15.549 6.236 -23.336 1.00 93.44 180 ARG A C 1
ATOM 1459 O O . ARG A 1 180 ? 16.316 6.972 -23.956 1.00 93.44 180 ARG A O 1
ATOM 1466 N N . LEU A 1 181 ? 15.455 4.929 -23.582 1.00 91.88 181 LEU A N 1
ATOM 1467 C CA . LEU A 1 181 ? 16.220 4.248 -24.632 1.00 91.88 181 LEU A CA 1
ATOM 1468 C C . LEU A 1 181 ? 15.827 4.737 -26.030 1.00 91.88 181 LEU A C 1
ATOM 1470 O O . LEU A 1 181 ? 16.700 4.934 -26.876 1.00 91.88 181 LEU A O 1
ATOM 1474 N N . ILE A 1 182 ? 14.534 4.968 -26.271 1.00 90.56 182 ILE A N 1
ATOM 1475 C CA . ILE A 1 182 ? 14.041 5.530 -27.533 1.00 90.56 182 ILE A CA 1
ATOM 1476 C C . ILE A 1 182 ? 14.587 6.945 -27.733 1.00 90.56 182 ILE A C 1
ATOM 1478 O O . ILE A 1 182 ? 15.142 7.222 -28.792 1.00 90.56 182 ILE A O 1
ATOM 1482 N N . HIS A 1 183 ? 14.523 7.811 -26.718 1.00 86.25 183 HIS A N 1
ATOM 1483 C CA . HIS A 1 183 ? 15.085 9.165 -26.800 1.00 86.25 183 HIS A CA 1
ATOM 1484 C C . HIS A 1 183 ? 16.597 9.149 -27.045 1.00 86.25 183 HIS A C 1
ATOM 1486 O O . HIS A 1 183 ? 17.099 9.933 -27.845 1.00 86.25 183 HIS A O 1
ATOM 1492 N N . GLN A 1 184 ? 17.331 8.229 -26.413 1.00 86.38 184 GLN A N 1
ATOM 1493 C CA . GLN A 1 184 ? 18.766 8.079 -26.650 1.00 86.38 184 GLN A CA 1
ATOM 1494 C C . GLN A 1 184 ? 19.065 7.642 -28.091 1.00 86.38 184 GLN A C 1
ATOM 1496 O O . GLN A 1 184 ? 19.971 8.182 -28.722 1.00 86.38 184 GLN A O 1
ATOM 1501 N N . LYS A 1 185 ? 18.299 6.686 -28.632 1.00 84.25 185 LYS A N 1
ATOM 1502 C CA . LYS A 1 185 ? 18.430 6.255 -30.031 1.00 84.25 185 LYS A CA 1
ATOM 1503 C C . LYS A 1 185 ? 18.046 7.363 -31.009 1.00 84.25 185 LYS A C 1
ATOM 1505 O O . LYS A 1 185 ? 18.747 7.546 -31.998 1.00 84.25 185 LYS A O 1
ATOM 1510 N N . ALA A 1 186 ? 16.984 8.112 -30.725 1.00 79.44 186 ALA A N 1
ATOM 1511 C CA . ALA A 1 186 ? 16.560 9.250 -31.533 1.00 79.44 186 ALA A CA 1
ATOM 1512 C C . ALA A 1 186 ? 17.641 10.340 -31.568 1.00 79.44 186 ALA A C 1
ATOM 1514 O O . ALA A 1 186 ? 18.001 10.792 -32.647 1.00 79.44 186 ALA A O 1
ATOM 1515 N N . ALA A 1 187 ? 18.250 10.666 -30.423 1.00 75.38 187 ALA A N 1
ATOM 1516 C CA . ALA A 1 187 ? 19.356 11.621 -30.354 1.00 75.38 187 ALA A CA 1
ATOM 1517 C C . ALA A 1 187 ? 20.603 11.156 -31.133 1.00 75.38 187 ALA A C 1
ATOM 1519 O O . ALA A 1 187 ? 21.317 11.975 -31.709 1.00 75.38 187 ALA A O 1
ATOM 1520 N N . LEU A 1 188 ? 20.879 9.848 -31.184 1.00 71.38 188 LEU A N 1
ATOM 1521 C CA . LEU A 1 188 ? 21.951 9.302 -32.027 1.00 71.38 188 LEU A CA 1
ATOM 1522 C C . LEU A 1 188 ? 21.612 9.370 -33.523 1.00 71.38 188 LEU A C 1
ATOM 1524 O O . LEU A 1 188 ? 22.519 9.553 -34.329 1.00 71.38 188 LEU A O 1
ATOM 1528 N N . LEU A 1 189 ? 20.334 9.236 -33.891 1.00 66.44 189 LEU A N 1
ATOM 1529 C CA . LEU A 1 189 ? 19.871 9.345 -35.276 1.00 66.44 189 LEU A CA 1
ATOM 1530 C C . LEU A 1 189 ? 19.848 10.799 -35.769 1.00 66.44 189 LEU A C 1
ATOM 1532 O O . LEU A 1 189 ? 20.196 11.059 -36.913 1.00 66.44 189 LEU A O 1
ATOM 1536 N N . GLU A 1 190 ? 19.472 11.744 -34.906 1.00 66.88 190 GLU A N 1
ATOM 1537 C CA . GLU A 1 190 ? 19.454 13.181 -35.211 1.00 66.88 190 GLU A CA 1
ATOM 1538 C C . GLU A 1 190 ? 20.871 13.736 -35.431 1.00 66.88 190 GLU A C 1
ATOM 1540 O O . GLU A 1 190 ? 21.079 14.607 -36.269 1.00 66.88 190 GLU A O 1
ATOM 1545 N N . ASN A 1 191 ? 21.864 13.170 -34.737 1.00 65.25 191 ASN A N 1
ATOM 1546 C CA . ASN A 1 191 ? 23.282 13.484 -34.929 1.00 65.25 191 ASN A CA 1
ATOM 1547 C C . ASN A 1 191 ? 23.984 12.558 -35.939 1.00 65.25 191 ASN A C 1
ATOM 1549 O O . ASN A 1 191 ? 25.209 12.619 -36.081 1.00 65.25 191 ASN A O 1
ATOM 1553 N N . ALA A 1 192 ? 23.249 11.673 -36.619 1.00 64.50 192 ALA A N 1
ATOM 1554 C CA . ALA A 1 192 ? 23.842 10.808 -37.623 1.00 64.50 192 ALA A CA 1
ATOM 1555 C C . ALA A 1 192 ? 24.188 11.632 -38.875 1.00 64.50 192 ALA A C 1
ATOM 1557 O O . ALA A 1 192 ? 23.379 12.453 -39.317 1.00 64.50 192 ALA A O 1
ATOM 1558 N N . PRO A 1 193 ? 25.375 11.429 -39.478 1.00 69.56 193 PRO A N 1
ATOM 1559 C CA . PRO A 1 193 ? 25.685 12.054 -40.753 1.00 69.56 193 PRO A CA 1
ATOM 1560 C C . PRO A 1 193 ? 24.628 11.651 -41.793 1.00 69.56 193 PRO A C 1
ATOM 1562 O O . PRO A 1 193 ? 24.146 10.512 -41.761 1.00 69.56 193 PRO A O 1
ATOM 1565 N N . PRO A 1 194 ? 24.259 12.563 -42.711 1.00 76.94 194 PRO A N 1
ATOM 1566 C CA . PRO A 1 194 ? 23.251 12.279 -43.721 1.00 76.94 194 PRO A CA 1
ATOM 1567 C C . PRO A 1 194 ? 23.628 11.017 -44.511 1.00 76.94 194 PRO A C 1
ATOM 1569 O O . PRO A 1 194 ? 24.819 10.782 -44.755 1.00 76.94 194 PRO A O 1
ATOM 1572 N N . PRO A 1 195 ? 22.641 10.195 -44.911 1.00 73.81 195 PRO A N 1
ATOM 1573 C CA . PRO A 1 195 ? 22.903 8.976 -45.660 1.00 73.81 195 PRO A CA 1
ATOM 1574 C C . PRO A 1 195 ? 23.661 9.317 -46.945 1.00 73.81 195 PRO A C 1
ATOM 1576 O O . PRO A 1 195 ? 23.196 10.093 -47.781 1.00 73.81 195 PRO A O 1
ATOM 1579 N N . ILE A 1 196 ? 24.862 8.753 -47.088 1.00 79.06 196 ILE A N 1
ATOM 1580 C CA . ILE A 1 196 ? 25.685 8.954 -48.278 1.00 79.06 196 ILE A CA 1
ATOM 1581 C C . ILE A 1 196 ? 25.092 8.095 -49.395 1.00 79.06 196 ILE A C 1
ATOM 1583 O O . ILE A 1 196 ? 25.249 6.874 -49.410 1.00 79.06 196 ILE A O 1
ATOM 1587 N N . HIS A 1 197 ? 24.415 8.741 -50.337 1.00 80.69 197 HIS A N 1
ATOM 1588 C CA . HIS A 1 197 ? 23.958 8.104 -51.565 1.00 80.69 197 HIS A CA 1
ATOM 1589 C C . HIS A 1 197 ? 25.107 8.080 -52.576 1.00 8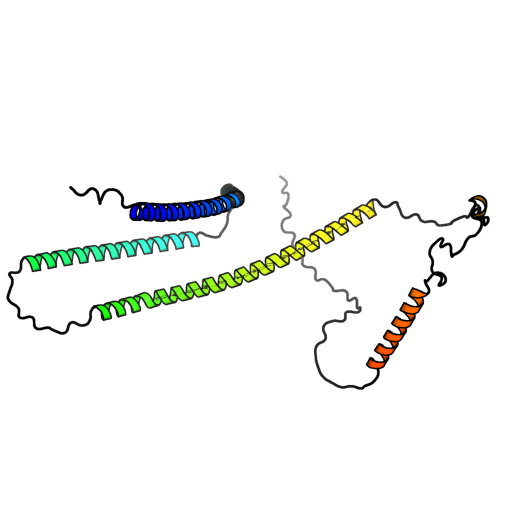0.69 197 HIS A C 1
ATOM 1591 O O . HIS A 1 197 ? 25.524 9.113 -53.096 1.00 80.69 197 HIS A O 1
ATOM 1597 N N . ILE A 1 198 ? 25.661 6.890 -52.813 1.00 81.56 198 ILE A N 1
ATOM 1598 C CA . ILE A 1 198 ? 26.712 6.677 -53.810 1.00 81.56 198 ILE A CA 1
ATOM 1599 C C . ILE A 1 198 ? 26.045 6.201 -55.101 1.00 81.56 198 ILE A C 1
ATOM 1601 O O . ILE A 1 198 ? 25.751 5.017 -55.247 1.00 81.56 198 ILE A O 1
ATOM 1605 N N . ASP A 1 199 ? 25.827 7.118 -56.043 1.00 81.75 199 ASP A N 1
ATOM 1606 C CA . ASP A 1 199 ? 25.211 6.792 -57.338 1.00 81.75 199 ASP A CA 1
ATOM 1607 C C . ASP A 1 199 ? 26.157 5.997 -58.242 1.00 81.75 199 ASP A C 1
ATOM 1609 O O . ASP A 1 199 ? 25.748 5.094 -58.974 1.00 81.75 199 ASP A O 1
ATOM 1613 N N . LYS A 1 200 ? 27.443 6.362 -58.227 1.00 81.44 200 LYS A N 1
ATOM 1614 C CA . LYS A 1 200 ? 28.488 5.746 -59.046 1.00 81.44 200 LYS A CA 1
ATOM 1615 C C . LYS A 1 200 ? 29.798 5.740 -58.275 1.00 81.44 200 LYS A C 1
ATOM 1617 O O . LYS A 1 200 ? 30.259 6.780 -57.815 1.00 81.44 200 LYS A O 1
ATOM 1622 N N . PHE A 1 201 ? 30.401 4.564 -58.167 1.00 81.81 201 PHE A N 1
ATOM 1623 C CA . PHE A 1 201 ? 31.714 4.372 -57.565 1.00 81.81 201 PHE A CA 1
ATOM 1624 C C . PHE A 1 201 ? 32.724 4.060 -58.670 1.00 81.81 201 PHE A C 1
ATOM 1626 O O . PHE A 1 201 ? 32.553 3.090 -59.409 1.00 81.81 201 PHE A O 1
ATOM 1633 N N . PHE A 1 202 ? 33.763 4.886 -58.792 1.00 79.69 202 PHE A N 1
ATOM 1634 C CA . PHE A 1 202 ? 34.846 4.671 -59.747 1.00 79.69 202 PHE A CA 1
ATOM 1635 C C . PHE A 1 202 ? 36.082 4.186 -59.000 1.00 79.69 202 PHE A C 1
ATOM 1637 O O . PHE A 1 202 ? 36.591 4.857 -58.105 1.00 79.69 202 PHE A O 1
ATOM 1644 N N . LEU A 1 203 ? 36.548 2.997 -59.369 1.00 81.69 203 LEU A N 1
ATOM 1645 C CA . LEU A 1 203 ? 37.754 2.406 -58.814 1.00 81.69 203 LEU A CA 1
ATOM 1646 C C . LEU A 1 203 ? 38.962 2.949 -59.590 1.00 81.69 203 LEU A C 1
ATOM 1648 O O . LEU A 1 203 ? 39.192 2.539 -60.723 1.00 81.69 203 LEU A O 1
ATOM 1652 N N . ASP A 1 204 ? 39.695 3.888 -58.991 1.00 80.44 204 ASP A N 1
ATOM 1653 C CA . ASP A 1 204 ? 40.805 4.602 -59.646 1.00 80.44 204 ASP A CA 1
ATOM 1654 C C . ASP A 1 204 ? 42.005 3.679 -59.928 1.00 80.44 204 ASP A C 1
ATOM 1656 O O . ASP A 1 204 ? 42.522 3.599 -61.042 1.00 80.44 204 ASP A O 1
ATOM 1660 N N . LYS A 1 205 ? 42.408 2.885 -58.931 1.00 81.12 205 LYS A N 1
ATOM 1661 C CA . LYS A 1 205 ? 43.513 1.935 -59.061 1.00 81.12 205 LYS A CA 1
ATOM 1662 C C . LYS A 1 205 ? 43.221 0.665 -58.279 1.00 81.12 205 LYS A C 1
ATOM 1664 O O . LYS A 1 205 ? 42.974 0.710 -57.077 1.00 81.12 205 LYS A O 1
ATOM 1669 N N . TYR A 1 206 ? 43.278 -0.473 -58.963 1.00 75.69 206 TYR A N 1
ATOM 1670 C CA . TYR A 1 206 ? 43.191 -1.788 -58.339 1.00 75.69 206 TYR A CA 1
ATOM 1671 C C . TYR A 1 206 ? 44.580 -2.423 -58.319 1.00 75.69 206 TYR A C 1
ATOM 1673 O O . TYR A 1 206 ? 45.072 -2.889 -59.346 1.00 75.69 206 TYR A O 1
ATOM 1681 N N . GLU A 1 207 ? 45.237 -2.403 -57.162 1.00 76.75 207 GLU A N 1
ATOM 1682 C CA . GLU A 1 207 ? 46.512 -3.092 -56.970 1.00 76.75 207 GLU A CA 1
ATOM 1683 C C . GLU A 1 207 ? 46.273 -4.475 -56.364 1.00 76.75 207 GLU A C 1
ATOM 1685 O O . GLU A 1 207 ? 45.726 -4.605 -55.274 1.00 76.75 207 GLU A O 1
ATOM 1690 N N . GLN A 1 208 ? 46.712 -5.517 -57.070 1.00 68.81 208 GLN A N 1
ATOM 1691 C CA . GLN A 1 208 ? 46.675 -6.904 -56.586 1.00 68.81 208 GLN A CA 1
ATOM 1692 C C . GLN A 1 208 ? 47.952 -7.297 -55.824 1.00 68.81 208 GLN A C 1
ATOM 1694 O O . GLN A 1 208 ? 48.066 -8.405 -55.299 1.00 68.81 208 GLN A O 1
ATOM 1699 N N . ASN A 1 209 ? 48.930 -6.393 -55.767 1.00 70.31 209 ASN A N 1
ATOM 1700 C CA . ASN A 1 209 ? 50.239 -6.664 -55.202 1.00 70.31 209 ASN A CA 1
ATOM 1701 C C . ASN A 1 209 ? 50.182 -6.418 -53.694 1.00 70.31 209 ASN A C 1
ATOM 1703 O O . ASN A 1 209 ? 50.480 -5.332 -53.204 1.00 70.31 209 ASN A O 1
ATOM 1707 N N . ASN A 1 210 ? 49.791 -7.441 -52.943 1.00 67.25 210 ASN A N 1
ATOM 1708 C CA . ASN A 1 210 ? 49.900 -7.416 -51.493 1.00 67.25 210 ASN A CA 1
ATOM 1709 C C . ASN A 1 210 ? 51.388 -7.416 -51.106 1.00 67.25 210 ASN A C 1
ATOM 1711 O O . ASN A 1 210 ? 52.053 -8.448 -51.179 1.00 67.25 210 ASN A O 1
ATOM 1715 N N . ASN A 1 211 ? 51.917 -6.275 -50.654 1.00 66.88 211 ASN A N 1
ATOM 1716 C CA . ASN A 1 211 ? 53.301 -6.119 -50.172 1.00 66.88 211 ASN A CA 1
ATOM 1717 C C . ASN A 1 211 ? 53.589 -6.881 -48.856 1.00 66.88 211 ASN A C 1
ATOM 1719 O O . ASN A 1 211 ? 54.476 -6.501 -48.096 1.00 66.88 211 ASN A O 1
ATOM 1723 N N . ILE A 1 212 ? 52.886 -7.982 -48.567 1.00 66.69 212 ILE A N 1
ATOM 1724 C CA . ILE A 1 212 ? 53.063 -8.770 -47.338 1.00 66.69 212 ILE A CA 1
ATOM 1725 C C . ILE A 1 212 ? 54.494 -9.329 -47.240 1.00 66.69 212 ILE A C 1
ATOM 1727 O O . ILE A 1 212 ? 55.068 -9.381 -46.153 1.00 66.69 212 ILE A O 1
ATOM 1731 N N . GLY A 1 213 ? 55.125 -9.637 -48.380 1.00 60.00 213 GLY A N 1
ATOM 1732 C CA . GLY A 1 213 ? 56.532 -10.047 -48.430 1.00 60.00 213 GLY A CA 1
ATOM 1733 C C . GLY A 1 213 ? 57.526 -8.959 -47.988 1.00 60.00 213 GLY A C 1
ATOM 1734 O O . GLY A 1 213 ? 58.599 -9.289 -47.491 1.00 60.00 213 GLY A O 1
ATOM 1735 N N . GLN A 1 214 ? 57.174 -7.669 -48.097 1.00 64.50 214 GLN A N 1
ATOM 1736 C CA . GLN A 1 214 ? 58.010 -6.555 -47.614 1.00 64.50 214 GLN A CA 1
ATOM 1737 C C . GLN A 1 214 ? 57.892 -6.333 -46.098 1.00 64.50 214 GLN A C 1
ATOM 1739 O O . GLN A 1 214 ? 58.755 -5.689 -45.509 1.00 64.50 214 GLN A O 1
ATOM 1744 N N . VAL A 1 215 ? 56.872 -6.908 -45.449 1.00 65.06 215 VAL A N 1
ATOM 1745 C CA . VAL A 1 215 ? 56.674 -6.860 -43.986 1.00 65.06 215 VAL A CA 1
ATOM 1746 C C . VAL A 1 215 ? 57.521 -7.931 -43.267 1.00 65.06 215 VAL A C 1
ATOM 1748 O O . VAL A 1 215 ? 57.462 -8.076 -42.051 1.00 65.06 215 VAL A O 1
ATOM 1751 N N . GLY A 1 216 ? 58.345 -8.692 -44.000 1.00 57.78 216 GLY A N 1
ATOM 1752 C CA . GLY A 1 216 ? 59.221 -9.723 -43.432 1.00 57.78 216 GLY A CA 1
ATOM 1753 C C . GLY A 1 216 ? 58.515 -11.043 -43.105 1.00 57.78 216 GLY A C 1
ATOM 1754 O O . GLY A 1 216 ? 59.107 -11.911 -42.463 1.00 57.78 216 GLY A O 1
ATOM 1755 N N . ILE A 1 217 ? 57.272 -11.227 -43.558 1.00 69.00 217 ILE A N 1
ATOM 1756 C CA . ILE A 1 217 ? 56.517 -12.468 -43.371 1.00 69.00 217 ILE A CA 1
ATOM 1757 C C . ILE A 1 217 ? 56.929 -13.454 -44.471 1.00 69.00 217 ILE A C 1
ATOM 1759 O O . ILE A 1 217 ? 56.565 -13.289 -45.634 1.00 69.00 217 ILE A O 1
ATOM 1763 N N . LYS A 1 218 ? 57.732 -14.461 -44.107 1.00 63.56 218 LYS A N 1
ATOM 1764 C CA . LYS A 1 218 ? 58.254 -15.473 -45.045 1.00 63.56 218 LYS A CA 1
ATOM 1765 C C . LYS A 1 218 ? 57.241 -16.555 -45.415 1.00 63.56 218 LYS A C 1
ATOM 1767 O O . LYS A 1 218 ? 57.304 -17.062 -46.528 1.00 63.56 218 LYS A O 1
ATOM 1772 N N . GLU A 1 219 ? 56.318 -16.890 -44.517 1.00 64.44 219 GLU A N 1
ATOM 1773 C CA . GLU A 1 219 ? 55.284 -17.902 -44.747 1.00 64.44 219 GLU A CA 1
ATOM 1774 C C . GLU A 1 219 ? 53.973 -17.446 -44.093 1.00 64.44 219 GLU A C 1
ATOM 1776 O O . GLU A 1 219 ? 53.950 -17.069 -42.921 1.00 64.44 219 GLU A O 1
ATOM 1781 N N . LEU A 1 220 ? 52.884 -17.447 -44.864 1.00 67.19 220 LEU A N 1
ATOM 1782 C CA . LEU A 1 220 ? 51.527 -17.194 -44.380 1.00 67.19 220 LEU A CA 1
ATOM 1783 C C . LEU A 1 220 ? 50.807 -18.541 -44.275 1.00 67.19 220 LEU A C 1
ATOM 1785 O O . LEU A 1 220 ? 50.522 -19.170 -45.291 1.00 67.19 220 LEU A O 1
ATOM 1789 N N . GLY A 1 221 ? 50.520 -18.983 -43.053 1.00 69.12 221 GLY A N 1
ATOM 1790 C CA . GLY A 1 221 ? 49.642 -20.122 -42.791 1.00 69.12 221 GLY A CA 1
ATOM 1791 C C . GLY A 1 221 ? 48.274 -19.641 -42.307 1.00 69.12 221 GLY A C 1
ATOM 1792 O O . GLY A 1 221 ? 48.207 -18.849 -41.370 1.00 69.12 221 GLY A O 1
ATOM 1793 N N . GLY A 1 222 ? 47.193 -20.122 -42.926 1.00 69.94 222 GLY A N 1
ATOM 1794 C CA . GLY A 1 222 ? 45.808 -19.814 -42.540 1.00 69.94 222 GLY A CA 1
ATOM 1795 C C . GLY A 1 222 ? 45.015 -19.029 -43.592 1.00 69.94 222 GLY A C 1
ATOM 1796 O O . GLY A 1 222 ? 45.507 -18.753 -44.684 1.00 69.94 222 GLY A O 1
ATOM 1797 N N . ALA A 1 223 ? 43.763 -18.696 -43.269 1.00 61.78 223 ALA A N 1
ATOM 1798 C CA . ALA A 1 223 ? 42.879 -17.897 -44.118 1.00 61.78 223 ALA A CA 1
ATOM 1799 C C . ALA A 1 223 ? 42.820 -16.449 -43.608 1.00 61.78 223 ALA A C 1
ATOM 1801 O O . ALA A 1 223 ? 42.506 -16.207 -42.443 1.00 61.78 223 ALA A O 1
ATOM 1802 N N . LEU A 1 224 ? 43.125 -15.485 -44.479 1.00 65.75 224 LEU A N 1
ATOM 1803 C CA . LEU A 1 224 ? 43.023 -14.059 -44.177 1.00 65.75 224 LEU A CA 1
ATOM 1804 C C . LEU A 1 224 ? 41.613 -13.568 -44.531 1.00 65.75 224 LEU A C 1
ATOM 1806 O O . LEU A 1 224 ? 41.274 -13.425 -45.704 1.00 65.75 224 LEU A O 1
ATOM 1810 N N . ASN A 1 225 ? 40.790 -13.316 -43.516 1.00 59.56 225 ASN A N 1
ATOM 1811 C CA . ASN A 1 225 ? 39.415 -12.855 -43.698 1.00 59.56 225 ASN A CA 1
ATOM 1812 C C . ASN A 1 225 ? 39.385 -11.330 -43.877 1.00 59.56 225 ASN A C 1
ATOM 1814 O O . ASN A 1 225 ? 39.394 -10.589 -42.896 1.00 59.56 225 ASN A O 1
ATOM 1818 N N . ILE A 1 226 ? 39.352 -10.861 -45.127 1.00 62.03 226 ILE A N 1
ATOM 1819 C CA . ILE A 1 226 ? 39.129 -9.444 -45.449 1.00 62.03 226 ILE A CA 1
ATOM 1820 C C . ILE A 1 226 ? 37.706 -9.285 -46.000 1.00 62.03 226 ILE A C 1
ATOM 1822 O O . ILE A 1 226 ? 37.382 -9.841 -47.046 1.00 62.03 226 ILE A O 1
ATOM 1826 N N . GLY A 1 227 ? 36.863 -8.511 -45.309 1.00 70.19 227 GLY A N 1
ATOM 1827 C CA . GLY A 1 227 ? 35.474 -8.232 -45.704 1.00 70.19 227 GLY A CA 1
ATOM 1828 C C . GLY A 1 227 ? 34.429 -9.158 -45.062 1.00 70.19 227 GLY A C 1
ATOM 1829 O O . GLY A 1 227 ? 34.700 -9.831 -44.070 1.00 70.19 227 GLY A O 1
ATOM 1830 N N . ALA A 1 228 ? 33.207 -9.161 -45.608 1.00 59.50 228 ALA A N 1
ATOM 1831 C CA . ALA A 1 228 ? 32.093 -9.964 -45.100 1.00 59.50 228 ALA A CA 1
ATOM 1832 C C . ALA A 1 228 ? 32.190 -11.420 -45.592 1.00 59.50 228 ALA A C 1
ATOM 1834 O O . ALA A 1 228 ? 31.989 -11.716 -46.770 1.00 59.50 228 ALA A O 1
ATOM 1835 N N . THR A 1 229 ? 32.511 -12.343 -44.690 1.00 58.28 229 THR A N 1
ATOM 1836 C CA . THR A 1 229 ? 32.730 -13.762 -44.997 1.00 58.28 229 THR A CA 1
ATOM 1837 C C . THR A 1 229 ? 31.409 -14.532 -45.097 1.00 58.28 229 THR A C 1
ATOM 1839 O O . THR A 1 229 ? 30.979 -15.163 -44.135 1.00 58.28 229 THR A O 1
ATOM 1842 N N . TYR A 1 230 ? 30.777 -14.519 -46.274 1.00 53.19 230 TYR A N 1
ATOM 1843 C CA . TYR A 1 230 ? 29.610 -15.361 -46.602 1.00 53.19 230 TYR A CA 1
ATOM 1844 C C . TYR A 1 230 ? 29.980 -16.589 -47.457 1.00 53.19 230 TYR A C 1
ATOM 1846 O O . TYR A 1 230 ? 29.194 -17.055 -48.278 1.00 53.19 230 TYR A O 1
ATOM 1854 N N . GLY A 1 231 ? 31.197 -17.111 -47.292 1.00 51.53 231 GLY A N 1
ATOM 1855 C CA . GLY A 1 231 ? 31.675 -18.323 -47.959 1.00 51.53 231 GLY A CA 1
ATOM 1856 C C . GLY A 1 231 ? 32.117 -19.353 -46.926 1.00 51.53 231 GLY A C 1
ATOM 1857 O O . GLY A 1 231 ? 32.884 -19.032 -46.023 1.00 51.53 231 GLY A O 1
ATOM 1858 N N . SER A 1 232 ? 31.646 -20.589 -47.065 1.00 55.97 232 SER A N 1
ATOM 1859 C CA . SER A 1 232 ? 31.788 -21.735 -46.148 1.00 55.97 232 SER A CA 1
ATOM 1860 C C . SER A 1 232 ? 33.223 -22.261 -45.928 1.00 55.97 232 SER A C 1
ATOM 1862 O O . SER A 1 232 ? 33.405 -23.431 -45.607 1.00 55.97 232 SER A O 1
ATOM 1864 N N . GLY A 1 233 ? 34.254 -21.440 -46.132 1.00 55.31 233 GLY A N 1
ATOM 1865 C CA . GLY A 1 233 ? 35.663 -21.843 -46.060 1.00 55.31 233 GLY A CA 1
ATOM 1866 C C . GLY A 1 233 ? 36.345 -21.618 -44.706 1.00 55.31 233 GLY A C 1
ATOM 1867 O O . GLY A 1 233 ? 37.468 -22.074 -44.526 1.00 55.31 233 GLY A O 1
ATOM 1868 N N . ALA A 1 234 ? 35.696 -20.924 -43.765 1.00 57.75 234 ALA A N 1
ATOM 1869 C CA . ALA A 1 234 ? 36.302 -20.509 -42.492 1.00 57.75 234 ALA A CA 1
ATOM 1870 C C . ALA A 1 234 ? 35.477 -20.908 -41.256 1.00 57.75 234 ALA A C 1
ATOM 1872 O O . ALA A 1 234 ? 35.577 -20.269 -40.212 1.00 57.75 234 ALA A O 1
ATOM 1873 N N . ILE A 1 235 ? 34.647 -21.948 -41.362 1.00 58.19 235 ILE A N 1
ATOM 1874 C CA . ILE A 1 235 ? 33.987 -22.526 -40.188 1.00 58.19 235 ILE A CA 1
ATOM 1875 C C . ILE A 1 235 ? 34.976 -23.531 -39.574 1.00 58.19 235 ILE A C 1
ATOM 1877 O O . ILE A 1 235 ? 35.398 -24.449 -40.282 1.00 58.19 235 ILE A O 1
ATOM 1881 N N . PRO A 1 236 ? 35.390 -23.373 -38.300 1.00 59.25 236 PRO A N 1
ATOM 1882 C CA . PRO A 1 236 ? 36.201 -24.372 -37.609 1.00 59.25 236 PRO A CA 1
ATOM 1883 C C . PRO A 1 236 ? 35.546 -25.753 -37.728 1.00 59.25 236 PRO A C 1
ATOM 1885 O O . PRO A 1 236 ? 34.325 -25.860 -37.601 1.00 59.25 236 PRO A O 1
ATOM 1888 N N . LYS A 1 237 ? 36.335 -26.807 -37.977 1.00 62.12 237 LYS A N 1
ATOM 1889 C CA . LYS A 1 237 ? 35.817 -28.186 -38.112 1.00 62.12 237 LYS A CA 1
ATOM 1890 C C . LYS A 1 237 ? 34.950 -28.584 -36.909 1.00 62.12 237 LYS A C 1
ATOM 1892 O O . LYS A 1 237 ? 33.868 -29.130 -37.080 1.00 62.12 237 LYS A O 1
ATOM 1897 N N . ASP A 1 238 ? 35.341 -28.118 -35.727 1.00 61.00 238 ASP A N 1
ATOM 1898 C CA . ASP A 1 238 ? 34.612 -28.301 -34.470 1.00 61.00 238 ASP A CA 1
ATOM 1899 C C . ASP A 1 238 ? 33.170 -27.758 -34.517 1.00 61.00 238 ASP A C 1
ATOM 1901 O O . ASP A 1 238 ? 32.262 -28.326 -33.919 1.00 61.00 238 ASP A O 1
ATOM 1905 N N . PHE A 1 239 ? 32.930 -26.675 -35.263 1.00 57.78 239 PHE A N 1
ATOM 1906 C CA . PHE A 1 239 ? 31.602 -26.076 -35.418 1.00 57.78 239 PHE A CA 1
ATOM 1907 C C . PHE A 1 239 ? 30.764 -26.776 -36.496 1.00 57.78 239 PHE A C 1
ATOM 1909 O O . PHE A 1 239 ? 29.538 -26.767 -36.432 1.00 57.78 239 PHE A O 1
ATOM 1916 N N . THR A 1 240 ? 31.410 -27.391 -37.492 1.00 64.38 240 THR A N 1
ATOM 1917 C CA . THR A 1 240 ? 30.708 -28.151 -38.540 1.00 64.38 240 THR A CA 1
ATOM 1918 C C . THR A 1 240 ? 30.211 -29.492 -38.005 1.00 64.38 240 THR A C 1
ATOM 1920 O O . THR A 1 240 ? 29.088 -29.881 -38.320 1.00 64.38 240 THR A O 1
ATOM 1923 N N . ASP A 1 241 ? 30.987 -30.133 -37.129 1.00 68.06 241 ASP A N 1
ATOM 1924 C CA . ASP A 1 241 ? 30.604 -31.380 -36.460 1.00 68.06 241 ASP A CA 1
ATOM 1925 C C . ASP A 1 241 ? 29.456 -31.159 -35.460 1.00 68.06 241 ASP A C 1
ATOM 1927 O O . ASP A 1 241 ? 28.524 -31.962 -35.387 1.00 68.06 241 ASP A O 1
ATOM 1931 N N . GLN A 1 242 ? 29.463 -30.025 -34.747 1.00 68.00 242 GLN A N 1
ATOM 1932 C CA . GLN A 1 242 ? 28.386 -29.648 -33.829 1.00 68.00 242 GLN A CA 1
ATOM 1933 C C . GLN A 1 242 ? 27.066 -29.384 -34.577 1.00 68.00 242 GLN A C 1
ATOM 1935 O O . GLN A 1 242 ? 26.025 -29.904 -34.191 1.00 68.00 242 GLN A O 1
ATOM 1940 N N . ILE A 1 243 ? 27.109 -28.652 -35.698 1.00 72.38 243 ILE A N 1
ATOM 1941 C CA . ILE A 1 243 ? 25.915 -28.361 -36.509 1.00 72.38 243 ILE A CA 1
ATOM 1942 C C . ILE A 1 243 ? 25.368 -29.627 -37.181 1.00 72.38 243 ILE A C 1
ATOM 1944 O O . ILE A 1 243 ? 24.152 -29.791 -37.274 1.00 72.38 243 ILE A O 1
ATOM 1948 N N . GLN A 1 244 ? 26.232 -30.534 -37.648 1.00 74.62 244 GLN A N 1
ATOM 1949 C CA . GLN A 1 244 ? 25.780 -31.811 -38.208 1.00 74.62 244 GLN A CA 1
ATOM 1950 C C . GLN A 1 244 ? 25.083 -32.669 -37.151 1.00 74.62 244 GLN A C 1
ATOM 1952 O O . GLN A 1 244 ? 24.018 -33.220 -37.429 1.00 74.62 244 GLN A O 1
ATOM 1957 N N . LYS A 1 245 ? 25.624 -32.709 -35.928 1.00 77.81 245 LYS A N 1
ATOM 1958 C CA . LYS A 1 245 ? 25.014 -33.421 -34.803 1.00 77.81 245 LYS A CA 1
ATOM 1959 C C . LYS A 1 245 ? 23.660 -32.825 -34.407 1.00 77.81 245 LYS A C 1
ATOM 1961 O O . LYS A 1 245 ? 22.689 -33.567 -34.271 1.00 77.81 245 LYS A O 1
ATOM 1966 N N . ASP A 1 246 ? 23.567 -31.499 -34.327 1.00 75.00 246 ASP A N 1
ATOM 1967 C CA . ASP A 1 246 ? 22.320 -30.797 -34.002 1.00 75.00 246 ASP A CA 1
ATOM 1968 C C . ASP A 1 246 ? 21.255 -30.988 -35.103 1.00 75.00 246 ASP A C 1
ATOM 1970 O O . ASP A 1 246 ? 20.064 -31.138 -34.823 1.00 75.00 246 ASP A O 1
ATOM 1974 N N . MET A 1 247 ? 21.668 -31.045 -36.376 1.00 76.31 247 MET A N 1
ATOM 1975 C CA . MET A 1 247 ? 20.773 -31.303 -37.510 1.00 76.31 247 MET A CA 1
ATOM 1976 C C . MET A 1 247 ? 20.254 -32.751 -37.527 1.00 76.31 247 MET A C 1
ATOM 1978 O O . MET A 1 247 ? 19.123 -32.999 -37.957 1.00 76.31 247 MET A O 1
ATOM 1982 N N . GLU A 1 248 ? 21.049 -33.703 -37.042 1.00 77.88 248 GLU A N 1
ATOM 1983 C CA . GLU A 1 248 ? 20.674 -35.112 -36.918 1.00 77.88 248 GLU A CA 1
ATOM 1984 C C . GLU A 1 248 ? 19.748 -35.354 -35.711 1.00 77.88 248 GLU A C 1
ATOM 1986 O O . GLU A 1 248 ? 18.743 -36.058 -35.844 1.00 77.88 248 GLU A O 1
ATOM 1991 N N . GLU A 1 249 ? 19.974 -34.670 -34.583 1.00 77.88 249 GLU A N 1
ATOM 1992 C CA . GLU A 1 249 ? 19.049 -34.649 -33.436 1.00 77.88 249 GLU A CA 1
ATOM 1993 C C . GLU A 1 249 ? 17.685 -34.039 -33.802 1.00 77.88 249 GLU A C 1
ATOM 1995 O O . GLU A 1 249 ? 16.640 -34.620 -33.495 1.00 77.88 249 GLU A O 1
ATOM 2000 N N . LEU A 1 250 ? 17.665 -32.929 -34.549 1.00 75.69 250 LEU A N 1
ATOM 2001 C CA . LEU A 1 250 ? 16.427 -32.317 -35.050 1.00 75.69 250 LEU A CA 1
ATOM 2002 C C . LEU A 1 250 ? 15.668 -33.222 -36.027 1.00 75.69 250 LEU A C 1
ATOM 2004 O O . LEU A 1 250 ? 14.435 -33.204 -36.060 1.00 75.69 250 LEU A O 1
ATOM 2008 N N . LYS A 1 251 ? 16.379 -34.022 -36.826 1.00 75.44 251 LYS A N 1
ATOM 2009 C CA . LYS A 1 251 ? 15.760 -34.971 -37.757 1.00 75.44 251 LYS A CA 1
ATOM 2010 C C . LYS A 1 251 ? 15.114 -36.143 -37.013 1.00 75.44 251 LYS A C 1
ATOM 2012 O O . LYS A 1 251 ? 14.008 -36.538 -37.381 1.00 75.44 251 LYS A O 1
ATOM 2017 N N . ASN A 1 252 ? 15.748 -36.614 -35.940 1.00 75.81 252 ASN A N 1
ATOM 2018 C CA . ASN A 1 252 ? 15.230 -37.681 -35.082 1.00 75.81 252 ASN A CA 1
ATOM 2019 C C . ASN A 1 252 ? 14.024 -37.217 -34.242 1.00 75.81 252 ASN A C 1
ATOM 2021 O O . ASN A 1 252 ? 13.009 -37.910 -34.185 1.00 75.81 252 ASN A O 1
ATOM 2025 N N . ALA A 1 253 ? 14.052 -35.994 -33.702 1.00 69.69 253 ALA A N 1
ATOM 2026 C CA . ALA A 1 253 ? 12.908 -35.425 -32.980 1.00 69.69 253 ALA A CA 1
ATOM 2027 C C . ALA A 1 253 ? 11.676 -35.206 -33.884 1.00 69.69 253 ALA A C 1
ATOM 2029 O O . ALA A 1 253 ? 10.531 -35.252 -33.432 1.00 69.69 253 ALA A O 1
ATOM 2030 N N . LYS A 1 254 ? 11.887 -34.991 -35.189 1.00 63.53 254 LYS A N 1
ATOM 2031 C CA . LYS A 1 254 ? 10.804 -34.791 -36.163 1.00 63.53 254 LYS A CA 1
ATOM 2032 C C . LYS A 1 254 ? 10.174 -36.106 -36.636 1.00 63.53 254 LYS A C 1
ATOM 2034 O O . LYS A 1 254 ? 8.996 -36.103 -36.999 1.00 63.53 254 LYS A O 1
ATOM 2039 N N . SER A 1 255 ? 10.905 -37.226 -36.607 1.00 60.47 255 SER A N 1
ATOM 2040 C CA . SER A 1 255 ? 10.329 -38.552 -36.878 1.00 60.47 255 SER A CA 1
ATOM 2041 C C . SER A 1 255 ? 9.400 -39.034 -35.762 1.00 60.47 255 SER A C 1
ATOM 2043 O O . SER A 1 255 ? 8.380 -39.649 -36.076 1.00 60.47 255 SER A O 1
ATOM 2045 N N . ASP A 1 256 ? 9.664 -38.657 -34.507 1.00 58.91 256 ASP A N 1
ATOM 2046 C CA . ASP A 1 256 ? 8.837 -39.037 -33.350 1.00 58.91 256 ASP A CA 1
ATOM 2047 C C . ASP A 1 256 ? 7.478 -38.311 -33.304 1.00 58.91 256 ASP A C 1
ATOM 2049 O O . ASP A 1 256 ? 6.529 -38.793 -32.692 1.00 58.91 256 ASP A O 1
ATOM 2053 N N . ILE A 1 257 ? 7.333 -37.195 -34.027 1.00 58.44 257 ILE A N 1
ATOM 2054 C CA . ILE A 1 257 ? 6.083 -36.415 -34.105 1.00 58.44 257 ILE A CA 1
ATOM 2055 C C . ILE A 1 257 ? 5.195 -36.857 -35.291 1.00 58.44 257 ILE A C 1
ATOM 2057 O O . ILE A 1 257 ? 4.018 -36.503 -35.356 1.00 58.44 257 ILE A O 1
ATOM 2061 N N . SER A 1 258 ? 5.708 -37.664 -36.232 1.00 54.38 258 SER A N 1
ATOM 2062 C CA . SER A 1 258 ? 4.989 -38.000 -37.479 1.00 54.38 258 SER A CA 1
ATOM 2063 C C . SER A 1 258 ? 4.347 -39.396 -37.541 1.00 54.38 258 SER A C 1
ATOM 2065 O O . SER A 1 258 ? 3.718 -39.725 -38.549 1.00 54.38 258 SER A O 1
ATOM 2067 N N . SER A 1 259 ? 4.420 -40.210 -36.480 1.00 45.12 259 SER A N 1
ATOM 2068 C CA . SER A 1 259 ? 3.776 -41.534 -36.452 1.00 45.12 259 SER A CA 1
ATOM 2069 C C . SER A 1 259 ? 2.753 -41.684 -35.315 1.00 45.12 259 SER A C 1
ATOM 2071 O O . SER A 1 259 ? 3.100 -41.985 -34.183 1.00 45.12 259 SER A O 1
ATOM 2073 N N . GLY A 1 260 ? 1.456 -41.512 -35.629 1.00 37.38 260 GLY A N 1
ATOM 2074 C CA . GLY A 1 260 ? 0.366 -42.013 -34.767 1.00 37.38 260 GLY A CA 1
ATOM 2075 C C . GLY A 1 260 ? -0.885 -41.135 -34.590 1.00 37.38 260 GLY A C 1
ATOM 2076 O O . GLY A 1 260 ? -1.090 -40.590 -33.522 1.00 37.38 260 GLY A O 1
ATOM 2077 N N . LYS A 1 261 ? -1.701 -41.046 -35.653 1.00 38.34 261 LYS A N 1
ATOM 2078 C CA . LYS A 1 261 ? -3.185 -40.929 -35.797 1.00 38.34 261 LYS A CA 1
ATOM 2079 C C . LYS A 1 261 ? -4.156 -40.515 -34.632 1.00 38.34 261 LYS A C 1
ATOM 2081 O O . LYS A 1 261 ? -3.874 -40.712 -33.464 1.00 38.34 261 LYS A O 1
ATOM 2086 N N . PRO A 1 262 ? -5.378 -40.017 -34.978 1.00 42.78 262 PRO A N 1
ATOM 2087 C CA . PRO A 1 262 ? -6.067 -38.888 -34.322 1.00 42.78 262 PRO A CA 1
ATOM 2088 C C . PRO A 1 262 ? -7.447 -39.179 -33.660 1.00 42.78 262 PRO A C 1
ATOM 2090 O O . PRO A 1 262 ? -8.009 -40.253 -33.873 1.00 42.78 262 PRO A O 1
ATOM 2093 N N . LYS A 1 263 ? -8.017 -38.105 -33.051 1.00 35.09 263 LYS A N 1
ATOM 2094 C CA . LYS A 1 263 ? -9.434 -37.732 -32.706 1.00 35.09 263 LYS A CA 1
ATOM 2095 C C . LYS A 1 263 ? -9.873 -37.847 -31.221 1.00 35.09 263 LYS A C 1
ATOM 2097 O O . LYS A 1 263 ? -9.470 -38.803 -30.576 1.00 35.09 263 LYS A O 1
ATOM 2102 N N . PRO A 1 264 ? -10.895 -37.073 -30.764 1.00 41.38 264 PRO A N 1
ATOM 2103 C CA . PRO A 1 264 ? -11.191 -35.632 -30.950 1.00 41.38 264 PRO A CA 1
ATOM 2104 C C . PRO A 1 264 ? -11.693 -34.933 -29.640 1.00 41.38 264 PRO A C 1
ATOM 2106 O O . PRO A 1 264 ? -11.846 -35.592 -28.620 1.00 41.38 264 PRO A O 1
ATOM 2109 N N . ALA A 1 265 ? -12.067 -33.642 -29.746 1.00 30.05 265 ALA A N 1
ATOM 2110 C CA . ALA A 1 265 ? -12.815 -32.795 -28.782 1.00 30.05 265 ALA A CA 1
ATOM 2111 C C . ALA A 1 265 ? -12.008 -32.250 -27.584 1.00 30.05 265 ALA A C 1
ATOM 2113 O O . ALA A 1 265 ? -11.257 -32.989 -26.971 1.00 30.05 265 ALA A O 1
ATOM 2114 N N . GLN A 1 266 ? -12.107 -30.991 -27.157 1.00 32.69 266 GLN A N 1
ATOM 2115 C CA . GLN A 1 266 ? -12.817 -29.773 -27.575 1.00 32.69 266 GLN A CA 1
ATOM 2116 C C . GLN A 1 266 ? -12.152 -28.629 -26.774 1.00 32.69 266 GLN A C 1
ATOM 2118 O O . GLN A 1 266 ? -11.751 -28.897 -25.648 1.00 32.69 266 GLN A O 1
ATOM 2123 N N . GLU A 1 267 ? -12.084 -27.427 -27.368 1.00 33.34 267 GLU A N 1
ATOM 2124 C CA . GLU A 1 267 ? -11.996 -26.088 -26.722 1.00 33.34 267 GLU A CA 1
ATOM 2125 C C . GLU A 1 267 ? -10.774 -25.847 -25.788 1.00 33.34 267 GLU A C 1
ATOM 2127 O O . GLU A 1 267 ? -10.506 -26.596 -24.867 1.00 33.34 267 GLU A O 1
ATOM 2132 N N . ASP A 1 268 ? -9.860 -24.900 -26.011 1.00 33.47 268 ASP A N 1
ATOM 2133 C CA . ASP A 1 268 ? -10.030 -23.487 -26.345 1.00 33.47 268 ASP A CA 1
ATOM 2134 C C . ASP A 1 268 ? -8.866 -22.967 -27.209 1.00 33.47 268 ASP A C 1
ATOM 2136 O O . ASP A 1 268 ? -7.696 -23.292 -26.991 1.00 33.47 268 ASP A O 1
ATOM 2140 N N . LYS A 1 269 ? -9.183 -22.130 -28.204 1.00 34.72 269 LYS A N 1
ATOM 2141 C CA . LYS A 1 269 ? -8.201 -21.356 -28.974 1.00 34.72 269 LYS A CA 1
ATOM 2142 C C . LYS A 1 269 ? -8.319 -19.882 -28.605 1.00 34.72 269 LYS A C 1
ATOM 2144 O O . LYS A 1 269 ? -9.211 -19.194 -29.095 1.00 34.72 269 LYS A O 1
ATOM 2149 N N . GLU A 1 270 ? -7.345 -19.399 -27.844 1.00 33.19 270 GLU A N 1
ATOM 2150 C CA . GLU A 1 270 ? -6.881 -18.021 -27.946 1.00 33.19 270 GLU A CA 1
ATOM 2151 C C . GLU A 1 270 ? -5.969 -17.874 -29.180 1.00 33.19 270 GLU A C 1
ATOM 2153 O O . GLU A 1 270 ? -5.038 -18.646 -29.405 1.00 33.19 270 GLU A O 1
ATOM 2158 N N . ASN A 1 271 ? -6.331 -16.891 -30.004 1.00 32.56 271 ASN A N 1
ATOM 2159 C CA . ASN A 1 271 ? -5.533 -16.069 -30.916 1.00 32.56 271 ASN A CA 1
ATOM 2160 C C . ASN A 1 271 ? -4.217 -16.608 -31.513 1.00 32.56 271 ASN A C 1
ATOM 2162 O O . ASN A 1 271 ? -3.137 -16.473 -30.942 1.00 32.56 271 ASN A O 1
ATOM 2166 N N . SER A 1 272 ? -4.290 -16.963 -32.802 1.00 33.50 272 SER A N 1
ATOM 2167 C CA . SER A 1 272 ? -3.255 -16.594 -33.776 1.00 33.50 272 SER A CA 1
ATOM 2168 C C . SER A 1 272 ? -3.774 -15.428 -34.624 1.00 33.50 272 SER A C 1
ATOM 2170 O O . SER A 1 272 ? -4.736 -15.600 -35.374 1.00 33.50 272 SER A O 1
ATOM 2172 N N . SER A 1 273 ? -3.151 -14.256 -34.534 1.00 34.88 273 SER A N 1
ATOM 2173 C CA . SER A 1 273 ? -3.397 -13.147 -35.454 1.00 34.88 273 SER A CA 1
ATOM 2174 C C . SER A 1 273 ? -2.438 -13.235 -36.644 1.00 34.88 273 SER A C 1
ATOM 2176 O O . SER A 1 273 ? -1.239 -12.994 -36.531 1.00 34.88 273 SER A O 1
ATOM 2178 N N . SER A 1 274 ? -2.987 -13.553 -37.816 1.00 33.28 274 SER A N 1
ATOM 2179 C CA . SER A 1 274 ? -2.397 -13.191 -39.104 1.00 33.28 274 SER A CA 1
ATOM 2180 C C . SER A 1 274 ? -3.446 -12.447 -39.927 1.00 33.28 274 SER A C 1
ATOM 2182 O O . SER A 1 274 ? -4.446 -13.043 -40.316 1.00 33.28 274 SER A O 1
ATOM 2184 N N . ALA A 1 275 ? -3.164 -11.163 -40.158 1.00 41.84 275 ALA A N 1
ATOM 2185 C CA . ALA A 1 275 ? -3.591 -10.314 -41.270 1.00 41.84 275 ALA A CA 1
ATOM 2186 C C . ALA A 1 275 ? -5.081 -10.307 -41.660 1.00 41.84 275 ALA A C 1
ATOM 2188 O O . ALA A 1 275 ? -5.545 -11.213 -42.337 1.00 41.84 275 ALA A O 1
ATOM 2189 N N . PHE A 1 276 ? -5.769 -9.200 -41.368 1.00 32.28 276 PHE A N 1
ATOM 2190 C CA . PHE A 1 276 ? -6.658 -8.537 -42.329 1.00 32.28 276 PHE A CA 1
ATOM 2191 C C . PHE A 1 276 ? -6.889 -7.092 -41.873 1.00 32.28 276 PHE A C 1
ATOM 2193 O O . PHE A 1 276 ? -7.459 -6.855 -40.810 1.00 32.28 276 PHE A O 1
ATOM 2200 N N . GLU A 1 277 ? -6.422 -6.139 -42.676 1.00 49.03 277 GLU A N 1
ATOM 2201 C CA . GLU A 1 277 ? -6.830 -4.739 -42.604 1.00 49.03 277 GLU A CA 1
ATOM 2202 C C . GLU A 1 277 ? -8.348 -4.673 -42.815 1.00 49.03 277 GLU A C 1
ATOM 2204 O O . GLU A 1 277 ? -8.873 -5.096 -43.848 1.00 49.03 277 GLU A O 1
ATOM 2209 N N . LYS A 1 278 ? -9.063 -4.170 -41.811 1.00 42.97 278 LYS A N 1
ATOM 2210 C CA . LYS A 1 278 ? -10.394 -3.598 -41.978 1.00 42.97 278 LYS A CA 1
ATOM 2211 C C . LYS A 1 278 ? -10.318 -2.175 -41.465 1.00 42.97 278 LYS A C 1
ATOM 2213 O O . LYS A 1 278 ? -10.013 -1.953 -40.299 1.00 42.97 278 LYS A O 1
ATOM 2218 N N . GLU A 1 279 ? -10.566 -1.245 -42.373 1.00 51.22 279 GLU A N 1
ATOM 2219 C CA . GLU A 1 279 ? -10.851 0.149 -42.074 1.00 51.22 279 GLU A CA 1
ATOM 2220 C C . GLU A 1 279 ? -12.027 0.204 -41.091 1.00 51.22 279 GLU A C 1
ATOM 2222 O O . GLU A 1 279 ? -13.153 -0.182 -41.417 1.00 51.22 279 GLU A O 1
ATOM 2227 N N . GLU A 1 280 ? -11.761 0.634 -39.861 1.00 46.75 280 GLU A N 1
ATOM 2228 C CA . GLU A 1 280 ? -12.808 0.982 -38.910 1.00 46.75 280 GLU A CA 1
ATOM 2229 C C . GLU A 1 280 ? -13.285 2.397 -39.244 1.00 46.75 280 GLU A C 1
ATOM 2231 O O . GLU A 1 280 ? -12.552 3.377 -39.117 1.00 46.75 280 GLU A O 1
ATOM 2236 N N . ALA A 1 281 ? -14.523 2.495 -39.724 1.00 44.50 281 ALA A N 1
ATOM 2237 C CA . ALA A 1 281 ? -15.215 3.760 -39.885 1.00 44.50 281 ALA A CA 1
ATOM 2238 C C . ALA A 1 281 ? -15.418 4.401 -38.502 1.00 44.50 281 ALA A C 1
ATOM 2240 O O . ALA A 1 281 ? -16.199 3.910 -37.685 1.00 44.50 281 ALA A O 1
ATOM 2241 N N . TYR A 1 282 ? -14.708 5.496 -38.238 1.00 59.66 282 TYR A N 1
ATOM 2242 C CA . TYR A 1 282 ? -14.918 6.309 -37.046 1.00 59.66 282 TYR A CA 1
ATOM 2243 C C . TYR A 1 282 ? -16.280 7.005 -37.117 1.00 59.66 282 TYR A C 1
ATOM 2245 O O . TYR A 1 282 ? -16.685 7.511 -38.162 1.00 59.66 282 TYR A O 1
ATOM 2253 N N . THR A 1 283 ? -16.988 7.049 -35.989 1.00 60.16 283 THR A N 1
ATOM 2254 C CA . THR A 1 283 ? -18.141 7.941 -35.818 1.00 60.16 283 THR A CA 1
ATOM 2255 C C . THR A 1 283 ? -17.620 9.253 -35.243 1.00 60.16 283 THR A C 1
ATOM 2257 O O . THR A 1 283 ? -17.084 9.264 -34.135 1.00 60.16 283 THR A O 1
ATOM 2260 N N . GLU A 1 284 ? -17.736 10.342 -36.001 1.00 56.38 284 GLU A N 1
ATOM 2261 C CA . GLU A 1 284 ? -17.413 11.689 -35.526 1.00 56.38 284 GLU A CA 1
ATOM 2262 C C . GLU A 1 284 ? -18.347 12.063 -34.367 1.00 56.38 284 GLU A C 1
ATOM 2264 O O . GLU A 1 284 ? -19.572 12.071 -34.506 1.00 56.38 284 GLU A O 1
ATOM 2269 N N . VAL A 1 285 ? -17.765 12.360 -33.205 1.00 57.91 285 VAL A N 1
ATOM 2270 C CA . VAL A 1 285 ? -18.479 12.987 -32.091 1.00 57.91 285 VAL A CA 1
ATOM 2271 C C . VAL A 1 285 ? -18.421 14.498 -32.331 1.00 57.91 285 VAL A C 1
ATOM 2273 O O . VAL A 1 285 ? -17.312 15.032 -32.397 1.00 57.91 285 VAL A O 1
ATOM 2276 N N . PRO A 1 286 ? -19.555 15.205 -32.477 1.00 56.88 286 PRO A N 1
ATOM 2277 C CA . PRO A 1 286 ? -19.534 16.651 -32.638 1.00 56.88 286 PRO A CA 1
ATOM 2278 C C . PRO A 1 286 ? -18.986 17.300 -31.363 1.00 56.88 286 PRO A C 1
ATOM 2280 O O . PRO A 1 286 ? -19.543 17.137 -30.276 1.00 56.88 286 PRO A O 1
ATOM 2283 N N . ILE A 1 287 ? -17.884 18.030 -31.510 1.00 57.34 287 ILE A N 1
ATOM 2284 C CA . ILE A 1 287 ? -17.416 18.989 -30.514 1.00 57.34 287 ILE A CA 1
ATOM 2285 C C . ILE A 1 287 ? -18.321 20.209 -30.675 1.00 57.34 287 ILE A C 1
ATOM 2287 O O . ILE A 1 287 ? -18.346 20.831 -31.734 1.00 57.34 287 ILE A O 1
ATOM 2291 N N . PHE A 1 288 ? -19.127 20.502 -29.658 1.00 52.28 288 PHE A N 1
ATOM 2292 C CA . PHE A 1 288 ? -19.811 21.784 -29.575 1.00 52.28 288 PHE A CA 1
ATOM 2293 C C . PHE A 1 288 ? -18.782 22.805 -29.098 1.00 52.28 288 PHE A C 1
ATOM 2295 O O . PHE A 1 288 ? -18.359 22.758 -27.943 1.00 52.28 288 PHE A O 1
ATOM 2302 N N . ASP A 1 289 ? -18.370 23.694 -29.997 1.00 51.25 289 ASP A N 1
ATOM 2303 C CA . ASP A 1 289 ? -17.694 24.933 -29.631 1.00 51.25 289 ASP A CA 1
ATOM 2304 C C . ASP A 1 289 ? -18.726 25.818 -28.911 1.00 51.25 289 ASP A C 1
ATOM 2306 O O . ASP A 1 289 ? -19.470 26.580 -29.532 1.00 51.25 289 ASP A O 1
ATOM 2310 N N . GLU A 1 290 ? -18.849 25.646 -27.595 1.00 57.00 290 GLU A N 1
ATOM 2311 C CA . GLU A 1 290 ? -19.464 26.657 -26.742 1.00 57.00 290 GLU A CA 1
ATOM 2312 C C . GLU A 1 290 ? -18.438 27.767 -26.490 1.00 57.00 290 GLU A C 1
ATOM 2314 O O . GLU A 1 290 ? -17.309 27.515 -26.068 1.00 57.00 290 GLU A O 1
ATOM 2319 N N . ASP A 1 291 ? -18.903 28.989 -26.742 1.00 51.84 291 ASP A N 1
ATOM 2320 C CA . ASP A 1 291 ? -18.311 30.282 -26.399 1.00 51.84 291 ASP A CA 1
ATOM 2321 C C . ASP A 1 291 ? -17.356 30.918 -27.418 1.00 51.84 291 ASP A C 1
ATOM 2323 O O . ASP A 1 291 ? -16.180 31.169 -27.167 1.00 51.84 291 ASP A O 1
ATOM 2327 N N . ASP A 1 292 ? -17.955 31.329 -28.539 1.00 47.47 292 ASP A N 1
ATOM 2328 C CA . ASP A 1 292 ? -17.574 32.540 -29.273 1.00 47.47 292 ASP A CA 1
ATOM 2329 C C . ASP A 1 292 ? -18.173 33.769 -28.535 1.00 47.47 292 ASP A C 1
ATOM 2331 O O . ASP A 1 292 ? -19.394 33.987 -28.584 1.00 47.47 292 ASP A O 1
ATOM 2335 N N . PRO A 1 293 ? -17.389 34.592 -27.808 1.00 55.31 293 PRO A N 1
ATOM 2336 C CA . PRO A 1 293 ? -17.902 35.832 -27.246 1.00 55.31 293 PRO A CA 1
ATOM 2337 C C . PRO A 1 293 ? -18.047 36.869 -28.361 1.00 55.31 293 PRO A C 1
ATOM 2339 O O . PRO A 1 293 ? -17.072 37.365 -28.922 1.00 55.31 293 PRO A O 1
ATOM 2342 N N . LYS A 1 294 ? -19.300 37.224 -28.654 1.00 45.50 294 LYS A N 1
ATOM 2343 C CA . LYS A 1 294 ? -19.657 38.374 -29.486 1.00 45.50 294 LYS A CA 1
ATOM 2344 C C . LYS A 1 294 ? -18.940 39.630 -28.980 1.00 45.50 294 LYS A C 1
ATOM 2346 O O . LYS A 1 294 ? -19.227 40.108 -27.884 1.00 45.50 294 LYS A O 1
ATOM 2351 N N . GLU A 1 295 ? -18.064 40.188 -29.809 1.00 42.16 295 GLU A N 1
ATOM 2352 C CA . GLU A 1 295 ? -17.656 41.586 -29.715 1.00 42.16 295 GLU A CA 1
ATOM 2353 C C . GLU A 1 295 ? -18.881 42.470 -30.007 1.00 42.16 295 GLU A C 1
ATOM 2355 O O . GLU A 1 295 ? -19.292 42.648 -31.154 1.00 42.16 295 GLU A O 1
ATOM 2360 N N . GLU A 1 296 ? -19.494 43.015 -28.956 1.00 47.03 296 GLU A N 1
ATOM 2361 C CA . GLU A 1 296 ? -20.325 44.212 -29.069 1.00 47.03 296 GLU A CA 1
ATOM 2362 C C . GLU A 1 296 ? -19.401 45.431 -29.156 1.00 47.03 296 GLU A C 1
ATOM 2364 O O . GLU A 1 296 ? -18.809 45.876 -28.173 1.00 47.03 296 GLU A O 1
ATOM 2369 N N . SER A 1 297 ? -19.273 45.968 -30.366 1.00 46.16 297 SER A N 1
ATOM 2370 C CA . SER A 1 297 ? -18.744 47.304 -30.619 1.00 46.16 297 SER A CA 1
ATOM 2371 C C . SER A 1 297 ? -19.753 48.365 -30.162 1.00 46.16 297 SER A C 1
ATOM 2373 O O . SER A 1 297 ? -20.875 48.404 -30.679 1.00 46.16 297 SER A O 1
ATOM 2375 N N . VAL A 1 298 ? -19.329 49.231 -29.238 1.00 43.97 298 VAL A N 1
ATOM 2376 C CA . VAL A 1 298 ? -19.907 50.564 -28.972 1.00 43.97 298 VAL A CA 1
ATOM 2377 C C . VAL A 1 298 ? -19.156 51.600 -29.797 1.00 43.97 298 VAL A C 1
ATOM 2379 O O . VAL A 1 298 ? -17.908 51.503 -29.844 1.00 43.97 298 VAL A O 1
#

Organism: Priestia aryabhattai (NCBI:txid412384)

pLDDT: mean 71.83, std 18.19, range [30.05, 97.88]

Sequence (298 aa):
MSMKGFFNPKQTNQHLQTELADFKHQIKRINTLEVHMNRFLKLEPQMGSLIMFKKKLEAQPVLSNDSSSSQRDAHKNTEQSYTKDMQETARQLHFLKEKVAQLEQIISTQNPRDKKKEAVPYPDIASLVEQSVEKQMAPYLEKMTELDNRVSALERSMSLLTEVQVDMLKRTSSLQEEVRLIHQKAALLENAPPPIHIDKFFLDKYEQNNNIGQVGIKELGGALNIGATYGSGAIPKDFTDQIQKDMEELKNAKSDISSGKPKPAQEDKENSSSAFEKEEAYTEVPIFDEDDPKEESV

Radius of gyration: 47.42 Å; chains: 1; bounding box: 95×93×132 Å

Foldseek 3Di:
DDPPPPDPVVVVVVVVVVVVVVVVVVVVVVVVVVVVVVVVVVCVVVVVVVVVVVVVVVPDDDDDDDDDPVPVVVVVVVVVVVVVVVVVVVVVVVVVVVVVVVVVVVVVPDDDDDDDDPPDPDDPVVVVVVVVVCVVCVVVVVVVVVVVVVVVVVVVVVVVVVVVVVVVVVVVVVVVVVVVVVVVVVVVVVPDDPDDDDPDDDDPDDDPDDVVVVVVDPDDDDDDDDDDPPDPPPDPPVRVVVVVVVVVVVVVVVVVVPDDDDDDDDDDDDDDDDDDDDDDDDDDDDDPPPDPDDPDDD

Secondary structure (DSSP, 8-state):
--GGGS--HHHHHHHHHHHHHHHHHHHHHHHHHHHHHHHHHHHHHHHHHHHHHHHHHHTS--------HHHHHHHHHHHHHHHHHHHHHHHHHHHHHHHHHHHHHHHHHS--------------HHHHHHHHHHHHHHHHHHHHHHHHHHHHHHHHHHHHHHHHHHHHHHHHHHHHHHHHHHHHHHHHHHTSPPP---S-----------GGGGGT-----S----S---STT-S-HHHHHHHHHHHHHHHHHHHTTSS------------------------PPP------------